Protein AF-A0A9P7K7E2-F1 (afdb_monomer)

InterPro domains:
  IPR003137 PA domain [PF02225] (142-202)
  IPR036852 Peptidase S8/S53 domain superfamily [G3DSA:3.40.50.200] (15-117)
  IPR036852 Peptidase S8/S53 domain superfamily [SSF52743] (16-142)
  IPR046450 PA domain superfamily [SSF52025] (155-216)

Sequence (250 aa):
MVCPLSFDCVVPLFTSFNLIVIIDALIRGFLEGQDILTLSLGASRGWSESTSAVVASRIAALGTVVTIAAGNDGTSGSWYTSSPGNGIDVISVASIDNIVIPLQNAIVGGVRHAPITYFQTLPLNVTKTLPIYALSKNVSIPDDACNPLPPNTPDLSPYVVLIRRGTCTFVTKLANIAAKGARVSLIYDNGNGFAGIASGNYTTALIQAADGEFLVSQFFAGAKVTITFPQTGASTQFPNPDGGLVSSFT

Foldseek 3Di:
DDDDDDDDDDDDDDDDPDLVVLLVVLVVCLVVPPQEAEEADFFQAQDCPPPQLQSQQVSLVVRRAYEYEQFQACVVDDSRGGPNCNHDNHHYDFDAAAQWDWWFWKDKPQDDDDTFTWADNAWQPDADKAWADELDLPLQDQCWQLDARDPPDAQQQRHAYETEHHDDALCSSQVNNVVSVHQHYEYEYPPPDRHAHDHDPGHYTYTYSVVSNVSSVCVVVVGRMIIGTDRPDRIDTHGDPRHRHGPPRD

Nearest PDB structures (foldseek):
  7eox-assembly2_B  TM=5.453E-01  e=5.348E-10  Euphorbia resinifera
  8jmw-assembly1_A  TM=9.060E-01  e=1.064E-03  Bacillus amyloliquefaciens
  7f2d-assembly1_A  TM=7.028E-01  e=8.842E-05  Arabidopsis thaliana
  6hc6-assembly3_C  TM=5.374E-01  e=1.057E-05  Bacillus subtilis subsp. subtilis str. 168
  6hc7-assembly1_A  TM=4.879E-01  e=4.003E-06  Bacillus subtilis

Structure (mmCIF, N/CA/C/O backbone):
data_AF-A0A9P7K7E2-F1
#
_entry.id   AF-A0A9P7K7E2-F1
#
loop_
_atom_site.group_PDB
_atom_site.id
_atom_site.type_symbol
_atom_site.label_atom_id
_atom_site.label_alt_id
_atom_site.label_comp_id
_atom_site.label_asym_id
_atom_site.label_entity_id
_atom_site.label_seq_id
_atom_site.pdbx_PDB_ins_code
_atom_site.Cartn_x
_atom_site.Cartn_y
_atom_site.Cartn_z
_atom_site.occupancy
_atom_site.B_iso_or_equiv
_atom_site.auth_seq_id
_atom_site.auth_comp_id
_atom_site.auth_asym_id
_atom_site.auth_atom_id
_atom_site.pdbx_PDB_model_num
ATOM 1 N N . MET A 1 1 ? -0.435 16.626 45.313 1.00 30.38 1 MET A N 1
ATOM 2 C CA . MET A 1 1 ? 0.841 17.070 44.717 1.00 30.38 1 MET A CA 1
ATOM 3 C C . MET A 1 1 ? 0.500 17.561 43.324 1.00 30.38 1 MET A C 1
ATOM 5 O O . MET A 1 1 ? -0.011 16.782 42.534 1.00 30.38 1 MET A O 1
ATOM 9 N N . VAL A 1 2 ? 0.586 18.870 43.108 1.00 30.28 2 VAL A N 1
ATOM 10 C CA . VAL A 1 2 ? 0.124 19.540 41.885 1.00 30.28 2 VAL A CA 1
ATOM 11 C C . VAL A 1 2 ? 1.171 19.319 40.796 1.00 30.28 2 VAL A C 1
ATOM 13 O O . VAL A 1 2 ? 2.340 19.613 41.031 1.00 30.28 2 VAL A O 1
ATOM 16 N N . CYS A 1 3 ? 0.773 18.800 39.636 1.00 26.56 3 CYS A N 1
ATOM 17 C CA . CYS A 1 3 ? 1.646 18.680 38.470 1.00 26.56 3 CYS A CA 1
ATOM 18 C C . CYS A 1 3 ? 1.027 19.508 37.329 1.00 26.56 3 CYS A C 1
ATOM 20 O O . CYS A 1 3 ? -0.067 19.164 36.877 1.00 26.56 3 CYS A O 1
ATOM 22 N N . PRO A 1 4 ? 1.632 20.648 36.944 1.00 31.36 4 PRO A N 1
ATOM 23 C CA . PRO A 1 4 ? 1.109 21.510 35.897 1.00 31.36 4 PRO A CA 1
ATOM 24 C C . PRO A 1 4 ? 1.467 20.982 34.500 1.00 31.36 4 PRO A C 1
ATOM 26 O O . PRO A 1 4 ? 2.367 20.169 34.320 1.00 31.36 4 PRO A O 1
ATOM 29 N N . LEU A 1 5 ? 0.717 21.488 33.526 1.00 35.78 5 LEU A N 1
ATOM 30 C CA . LEU A 1 5 ? 0.791 21.246 32.087 1.00 35.78 5 LEU A CA 1
ATOM 31 C C . LEU A 1 5 ? 2.219 21.329 31.510 1.00 35.78 5 LEU A C 1
ATOM 33 O O . LEU A 1 5 ? 2.706 22.414 31.205 1.00 35.78 5 LEU A O 1
ATOM 37 N N . SER A 1 6 ? 2.844 20.180 31.265 1.00 27.66 6 SER A N 1
ATOM 38 C CA . SER A 1 6 ? 3.843 19.987 30.208 1.00 27.66 6 SER A CA 1
ATOM 39 C C . SER A 1 6 ? 4.025 18.490 29.967 1.00 27.66 6 SER A C 1
ATOM 41 O O . SER A 1 6 ? 4.223 17.728 30.911 1.00 27.66 6 SER A O 1
ATOM 43 N N . PHE A 1 7 ? 3.903 18.084 28.704 1.00 36.78 7 PHE A N 1
ATOM 44 C CA . PHE A 1 7 ? 4.187 16.743 28.201 1.00 36.78 7 PHE A CA 1
ATOM 45 C C . PHE A 1 7 ? 5.515 16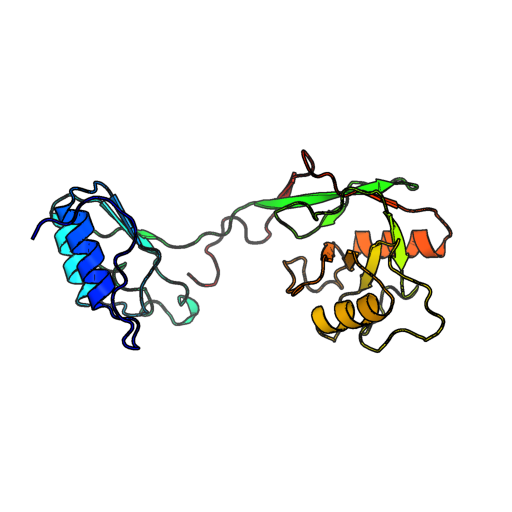.215 28.764 1.00 36.78 7 PHE A C 1
ATOM 47 O O . PHE A 1 7 ? 6.536 16.857 28.555 1.00 36.78 7 PHE A O 1
ATOM 54 N N . ASP A 1 8 ? 5.444 15.103 29.504 1.00 33.72 8 ASP A N 1
ATOM 55 C CA . ASP A 1 8 ? 6.487 14.093 29.780 1.00 33.72 8 ASP A CA 1
ATOM 56 C C . ASP A 1 8 ? 6.354 13.549 31.212 1.00 33.72 8 ASP A C 1
ATOM 58 O O . ASP A 1 8 ? 7.081 13.912 32.134 1.00 33.72 8 ASP A O 1
ATOM 62 N N . CYS A 1 9 ? 5.421 12.613 31.403 1.00 26.81 9 CYS A N 1
ATOM 63 C CA . CYS A 1 9 ? 5.505 11.651 32.502 1.00 26.81 9 CYS A CA 1
ATOM 64 C C . CYS A 1 9 ? 6.053 10.338 31.941 1.00 26.81 9 CYS A C 1
ATOM 66 O O . CYS A 1 9 ? 5.306 9.476 31.482 1.00 26.81 9 CYS A O 1
ATOM 68 N N . VAL A 1 10 ? 7.379 10.198 31.966 1.00 32.25 10 VAL A N 1
ATOM 69 C CA . VAL A 1 10 ? 8.055 8.925 31.708 1.00 32.25 10 VAL A CA 1
ATOM 70 C C . VAL A 1 10 ? 7.833 8.019 32.920 1.00 32.25 10 VAL A C 1
ATOM 72 O O . VAL A 1 10 ? 8.439 8.210 33.973 1.00 32.25 10 VAL A O 1
ATOM 75 N N . VAL A 1 11 ? 6.948 7.031 32.780 1.00 36.38 11 VAL A N 1
ATOM 76 C CA . VAL A 1 11 ? 6.812 5.926 33.741 1.00 36.38 11 VAL A CA 1
ATOM 77 C C . VAL A 1 11 ? 7.925 4.906 33.445 1.00 36.38 11 VAL A C 1
ATOM 79 O O . VAL A 1 11 ? 8.078 4.523 32.282 1.00 36.38 11 VAL A O 1
ATOM 82 N N . PRO A 1 12 ? 8.729 4.459 34.431 1.00 33.41 12 PRO A N 1
ATOM 83 C CA . PRO A 1 12 ? 9.862 3.578 34.169 1.00 33.41 12 PRO A CA 1
ATOM 84 C C . PRO A 1 12 ? 9.395 2.220 33.637 1.00 33.41 12 PRO A C 1
ATOM 86 O O . PRO A 1 12 ? 8.558 1.549 34.242 1.00 33.41 12 PRO A O 1
ATOM 89 N N . LEU A 1 13 ? 9.978 1.814 32.509 1.00 38.16 13 LEU A N 1
ATOM 90 C CA . LEU A 1 13 ? 9.803 0.507 31.889 1.00 38.16 13 LEU A CA 1
ATOM 91 C C . LEU A 1 13 ? 10.287 -0.617 32.817 1.00 38.16 13 LEU A C 1
ATOM 93 O O . LEU A 1 13 ? 11.488 -0.807 32.993 1.00 38.16 13 LEU A O 1
ATOM 97 N N . PHE A 1 14 ? 9.350 -1.423 33.319 1.00 33.81 14 PHE A N 1
ATOM 98 C CA . PHE A 1 14 ? 9.609 -2.813 33.692 1.00 33.81 14 PHE A CA 1
ATOM 99 C C . PHE A 1 14 ? 8.778 -3.742 32.803 1.00 33.81 14 PHE A C 1
ATOM 101 O O . PHE A 1 14 ? 7.562 -3.618 32.672 1.00 33.81 14 PHE A O 1
ATOM 108 N N . THR A 1 15 ? 9.497 -4.648 32.156 1.00 37.03 15 THR A N 1
ATOM 109 C CA . THR A 1 15 ? 9.112 -5.603 31.116 1.00 37.03 15 THR A CA 1
ATOM 110 C C . THR A 1 15 ? 7.935 -6.512 31.485 1.00 37.03 15 THR A C 1
ATOM 112 O O . THR A 1 15 ? 8.109 -7.575 32.071 1.00 37.03 15 THR A O 1
ATOM 115 N N . SER A 1 16 ? 6.734 -6.102 31.096 1.00 40.69 16 SER A N 1
ATOM 116 C CA . SER A 1 16 ? 5.557 -6.918 30.768 1.00 40.69 16 SER A CA 1
ATOM 117 C C . SER A 1 16 ? 4.533 -5.929 30.190 1.00 40.69 16 SER A C 1
ATOM 119 O O . SER A 1 16 ? 4.556 -4.761 30.578 1.00 40.69 16 SER A O 1
ATOM 121 N N . PHE A 1 17 ? 3.672 -6.314 29.245 1.00 53.72 17 PHE A N 1
ATOM 122 C CA . PHE A 1 17 ? 2.527 -5.476 28.853 1.00 53.72 17 PHE A CA 1
ATOM 123 C C . PHE A 1 17 ? 1.643 -5.284 30.101 1.00 53.72 17 PHE A C 1
ATOM 125 O O . PHE A 1 17 ? 0.784 -6.111 30.412 1.00 53.72 17 PHE A O 1
ATOM 132 N N . ASN A 1 18 ? 1.939 -4.255 30.898 1.00 67.00 18 ASN A N 1
ATOM 133 C CA . ASN A 1 18 ? 1.437 -4.147 32.257 1.00 67.00 18 ASN A CA 1
ATOM 134 C C . ASN A 1 18 ? 0.009 -3.630 32.201 1.00 67.00 18 ASN A C 1
ATOM 136 O O . ASN A 1 18 ? -0.236 -2.431 32.137 1.00 67.00 18 ASN A O 1
ATOM 140 N N . LEU A 1 19 ? -0.927 -4.570 32.279 1.00 73.44 19 LEU A N 1
ATOM 141 C CA . LEU A 1 19 ? -2.360 -4.375 32.496 1.00 73.44 19 LEU A CA 1
ATOM 142 C C . LEU A 1 19 ? -2.689 -3.240 33.483 1.00 73.44 19 LEU A C 1
ATOM 144 O O . LEU A 1 19 ? -3.671 -2.525 33.314 1.00 73.44 19 LEU A O 1
ATOM 148 N N . ILE A 1 20 ? -1.829 -3.057 34.487 1.00 81.94 20 ILE A N 1
ATOM 149 C CA . ILE A 1 20 ? -1.897 -1.996 35.495 1.00 81.94 20 ILE A CA 1
ATOM 150 C C . ILE A 1 20 ? -1.880 -0.598 34.860 1.00 81.94 20 ILE A C 1
ATOM 152 O O . ILE A 1 20 ? -2.661 0.249 35.270 1.00 81.94 20 ILE A O 1
ATOM 156 N N . VAL A 1 21 ? -1.051 -0.361 33.840 1.00 88.81 21 VAL A N 1
ATOM 157 C CA . VAL A 1 21 ? -0.959 0.939 33.151 1.00 88.81 21 VAL A CA 1
ATOM 158 C C . VAL A 1 21 ? -2.243 1.237 32.375 1.00 88.81 21 VAL A C 1
ATOM 160 O O . VAL A 1 21 ? -2.703 2.372 32.361 1.00 88.81 21 VAL A O 1
ATOM 163 N N . ILE A 1 22 ? -2.858 0.215 31.770 1.00 88.56 22 ILE A N 1
ATOM 164 C CA . ILE A 1 22 ? -4.136 0.362 31.056 1.00 88.56 22 ILE A CA 1
ATOM 165 C C . ILE A 1 22 ? -5.259 0.697 32.045 1.00 88.56 22 ILE A C 1
ATOM 167 O O . ILE A 1 22 ? -6.073 1.578 31.784 1.00 88.56 22 ILE A O 1
ATOM 171 N N . ILE A 1 23 ? -5.285 0.016 33.192 1.00 90.81 23 ILE A N 1
ATOM 172 C CA . ILE A 1 23 ? -6.257 0.273 34.261 1.00 90.81 23 ILE A CA 1
ATOM 173 C C . ILE A 1 23 ? -6.091 1.690 34.822 1.00 90.81 23 ILE A C 1
ATOM 175 O O . ILE A 1 23 ? -7.083 2.400 34.966 1.00 90.81 23 ILE A O 1
ATOM 179 N N . ASP A 1 24 ? -4.858 2.108 35.106 1.00 93.44 24 ASP A N 1
ATOM 180 C CA . ASP A 1 24 ? -4.566 3.453 35.607 1.00 93.44 24 ASP A CA 1
ATOM 181 C C . ASP A 1 24 ? -4.995 4.528 34.600 1.00 93.44 24 ASP A C 1
ATOM 183 O O . ASP A 1 24 ? -5.683 5.478 34.967 1.00 93.44 24 ASP A O 1
ATOM 187 N N . ALA A 1 25 ? -4.706 4.328 33.310 1.00 93.00 25 ALA A N 1
ATOM 188 C CA . ALA A 1 25 ? -5.134 5.232 32.245 1.00 93.00 25 ALA A CA 1
ATOM 189 C C . ALA A 1 25 ? -6.666 5.331 32.125 1.00 93.00 25 ALA A C 1
ATOM 191 O O . ALA A 1 25 ? -7.192 6.432 31.970 1.00 93.00 25 ALA A O 1
ATOM 192 N N . LEU A 1 26 ? -7.389 4.209 32.234 1.00 93.44 26 LEU A N 1
ATOM 193 C CA . LEU A 1 26 ? -8.857 4.187 32.231 1.00 93.44 26 LEU A CA 1
ATOM 194 C C . LEU A 1 26 ? -9.436 4.980 33.408 1.00 93.44 26 LEU A C 1
ATOM 196 O O . LEU A 1 26 ? -10.302 5.833 33.216 1.00 93.44 26 LEU A O 1
ATOM 200 N N . ILE A 1 27 ? -8.937 4.723 34.620 1.00 95.38 27 ILE A N 1
ATOM 201 C CA . ILE A 1 27 ? -9.382 5.421 35.833 1.00 95.38 27 ILE A CA 1
ATOM 202 C C . ILE A 1 27 ? -9.066 6.910 35.725 1.00 95.38 27 ILE A C 1
ATOM 204 O O . ILE A 1 27 ? -9.911 7.744 36.039 1.00 95.38 27 ILE A O 1
ATOM 208 N N . ARG A 1 28 ? -7.866 7.256 35.259 1.00 96.19 28 ARG A N 1
ATOM 209 C CA . ARG A 1 28 ? -7.447 8.643 35.105 1.00 96.19 28 ARG A CA 1
ATOM 210 C C . ARG A 1 28 ? -8.299 9.384 34.081 1.00 96.19 28 ARG A C 1
ATOM 212 O O . ARG A 1 28 ? -8.770 10.468 34.397 1.00 96.19 28 ARG A O 1
ATOM 219 N N . GLY A 1 29 ? -8.562 8.792 32.916 1.00 95.38 29 GLY A N 1
ATOM 220 C CA . GLY A 1 29 ? -9.451 9.382 31.912 1.00 95.38 29 GLY A CA 1
ATOM 221 C C . GLY A 1 29 ? -10.859 9.630 32.459 1.00 95.38 29 GLY A C 1
ATOM 222 O O . GLY A 1 29 ? -11.424 10.702 32.260 1.00 95.38 29 GLY A O 1
ATOM 223 N N . PHE A 1 30 ? -11.395 8.687 33.235 1.00 96.50 30 PHE A N 1
ATOM 224 C CA . PHE A 1 30 ? -12.669 8.879 33.927 1.00 96.50 30 PHE A CA 1
ATOM 225 C C . PHE A 1 30 ? -12.622 10.032 34.950 1.00 96.50 30 PHE A C 1
ATOM 227 O O . PHE A 1 30 ? -13.477 10.914 34.929 1.00 96.50 30 PHE A O 1
ATOM 234 N N . LEU A 1 31 ? -11.611 10.066 35.827 1.00 96.94 31 LEU A N 1
ATOM 235 C CA . LEU A 1 31 ? -11.473 11.098 36.867 1.00 96.94 31 LEU A CA 1
ATOM 236 C C . LEU A 1 31 ? -11.191 12.496 36.301 1.00 96.94 31 LEU A C 1
ATOM 238 O O . LEU A 1 31 ? -11.571 13.493 36.911 1.00 96.94 31 LEU A O 1
ATOM 242 N N . GLU A 1 32 ? -10.534 12.572 35.146 1.00 97.31 32 GLU A N 1
ATOM 243 C CA . GLU A 1 32 ? -10.304 13.812 34.401 1.00 97.31 32 GLU A CA 1
ATOM 244 C C . GLU A 1 32 ? -11.535 14.244 33.578 1.00 97.31 32 GLU A C 1
ATOM 246 O O . GLU A 1 32 ? -11.474 15.254 32.880 1.00 97.31 32 GLU A O 1
ATOM 251 N N . GLY A 1 33 ? -12.658 13.522 33.683 1.00 95.56 33 GLY A N 1
ATOM 252 C CA . GLY A 1 33 ? -13.948 13.920 33.121 1.00 95.56 33 GLY A CA 1
ATOM 253 C C . GLY A 1 33 ? -14.069 13.724 31.611 1.00 95.56 33 GLY A C 1
ATOM 254 O O . GLY A 1 33 ? -14.774 14.493 30.967 1.00 95.56 33 GLY A O 1
ATOM 255 N N . GLN A 1 34 ? -13.374 12.739 31.031 1.00 97.19 34 GLN A N 1
ATOM 256 C CA . GLN A 1 34 ? -13.523 12.419 29.609 1.00 97.19 34 GLN A CA 1
ATOM 257 C C . GLN A 1 34 ? -14.903 11.806 29.318 1.00 97.19 34 GLN A C 1
ATOM 259 O O . GLN A 1 34 ? -15.338 10.884 30.010 1.00 97.19 34 GLN A O 1
ATOM 264 N N . ASP A 1 35 ? -15.557 12.268 28.250 1.00 95.75 35 ASP A N 1
ATOM 265 C CA . ASP A 1 35 ? -16.874 11.764 27.833 1.00 95.75 35 ASP A CA 1
ATOM 266 C C . ASP A 1 35 ? -16.795 10.370 27.183 1.00 95.75 35 ASP A C 1
ATOM 268 O O . ASP A 1 35 ? -17.679 9.526 27.360 1.00 95.75 35 ASP A O 1
ATOM 272 N N . ILE A 1 36 ? -15.724 10.131 26.415 1.00 97.12 36 ILE A N 1
ATOM 273 C CA . ILE A 1 36 ? -15.492 8.896 25.661 1.00 97.12 36 ILE A CA 1
ATOM 274 C C . ILE A 1 36 ? -14.059 8.421 25.893 1.00 97.12 36 ILE A C 1
ATOM 276 O O . ILE A 1 36 ? -13.100 9.161 25.675 1.00 97.12 36 ILE A O 1
ATOM 280 N N . LEU A 1 37 ? -13.911 7.153 26.262 1.00 96.12 37 LEU A N 1
ATOM 281 C CA . LEU A 1 37 ? -12.633 6.457 26.341 1.00 96.12 37 LEU A CA 1
ATOM 282 C C . LEU A 1 37 ? -12.535 5.464 25.179 1.00 96.12 37 LEU A C 1
ATOM 284 O O . LEU A 1 37 ? -13.383 4.585 25.029 1.00 96.12 37 LEU A O 1
ATOM 288 N N . THR A 1 38 ? -11.500 5.596 24.348 1.00 95.69 38 THR A N 1
ATOM 289 C CA . THR A 1 38 ? -11.240 4.685 23.223 1.00 95.69 38 THR A CA 1
ATOM 290 C C . THR A 1 38 ? -9.861 4.047 23.335 1.00 95.69 38 THR A C 1
ATOM 292 O O . THR A 1 38 ? -8.868 4.735 23.575 1.00 95.69 38 THR A O 1
ATOM 295 N N . LEU A 1 39 ? -9.798 2.717 23.228 1.00 92.06 39 LEU A N 1
ATOM 296 C CA . LEU A 1 39 ? -8.573 1.951 23.440 1.00 92.06 39 LEU A CA 1
ATOM 297 C C . LEU A 1 39 ? -8.362 0.941 22.309 1.00 92.06 39 LEU A C 1
ATOM 299 O O . LEU A 1 39 ? -9.094 -0.034 22.162 1.00 92.06 39 LEU A O 1
ATOM 303 N N . SER A 1 40 ? -7.290 1.139 21.545 1.00 91.31 40 SER A N 1
ATOM 304 C CA . SER A 1 40 ? -6.782 0.162 20.567 1.00 91.31 40 SER A CA 1
ATOM 305 C C . SER A 1 40 ? -5.664 -0.681 21.183 1.00 91.31 40 SER A C 1
ATOM 307 O O . SER A 1 40 ? -4.551 -0.752 20.669 1.00 91.31 40 SER A O 1
ATOM 309 N N . LEU A 1 41 ? -5.938 -1.243 22.359 1.00 83.38 41 LEU A N 1
ATOM 310 C CA . LEU A 1 41 ? -4.982 -1.990 23.168 1.00 83.38 41 LEU A CA 1
ATOM 311 C C . LEU A 1 41 ? -5.703 -3.127 23.882 1.00 83.38 41 LEU A C 1
ATOM 313 O O . LEU A 1 41 ? -6.875 -3.014 24.236 1.00 83.38 41 LEU A O 1
ATOM 317 N N . GLY A 1 42 ? -4.962 -4.190 24.158 1.00 82.12 42 GLY A N 1
ATOM 318 C CA . GLY A 1 42 ? -5.416 -5.264 25.019 1.00 82.12 42 GLY A CA 1
ATOM 319 C C . GLY A 1 42 ? -4.610 -6.531 24.799 1.00 82.12 42 GLY A C 1
ATOM 320 O O . GLY A 1 42 ? -3.533 -6.511 24.205 1.00 82.12 42 GLY A O 1
ATOM 321 N N . ALA A 1 43 ? -5.118 -7.624 25.344 1.00 82.06 43 ALA A N 1
ATOM 322 C CA . ALA A 1 43 ? -4.551 -8.951 25.179 1.00 82.06 43 ALA A CA 1
ATOM 323 C C . ALA A 1 43 ? -5.681 -9.974 25.190 1.00 82.06 43 ALA A C 1
ATOM 325 O O . ALA A 1 43 ? -6.692 -9.758 25.868 1.00 82.06 43 ALA A O 1
ATOM 326 N N . SER A 1 44 ? -5.479 -11.092 24.496 1.00 82.25 44 SER A N 1
ATOM 327 C CA . SER A 1 44 ? -6.441 -12.186 24.362 1.00 82.25 44 SER A CA 1
ATOM 328 C C . SER A 1 44 ? -6.765 -12.767 25.749 1.00 82.25 44 SER A C 1
ATOM 330 O O . SER A 1 44 ? -6.021 -13.565 26.323 1.00 82.25 44 SER A O 1
ATOM 332 N N . ARG A 1 45 ? -7.852 -12.272 26.347 1.00 80.75 45 ARG A N 1
ATOM 333 C CA . ARG A 1 45 ? -8.317 -12.564 27.712 1.00 80.75 45 ARG A CA 1
ATOM 334 C C . ARG A 1 45 ? -9.836 -12.459 27.721 1.00 80.75 45 ARG A C 1
ATOM 336 O O . ARG A 1 45 ? -10.392 -11.593 28.389 1.00 80.75 45 ARG A O 1
ATOM 343 N N . GLY A 1 46 ? -10.485 -13.352 26.979 1.00 78.00 46 GLY A N 1
ATOM 344 C CA . GLY A 1 46 ? -11.887 -13.242 26.571 1.00 78.00 46 GLY A CA 1
ATOM 345 C C . GLY A 1 46 ? -12.960 -13.263 27.663 1.00 78.00 46 GLY A C 1
ATOM 346 O O . GLY A 1 46 ? -14.135 -13.132 27.345 1.00 78.00 46 GLY A O 1
ATOM 347 N N . TRP A 1 47 ? -12.593 -13.298 28.944 1.00 86.62 47 TRP A N 1
ATOM 348 C CA . TRP A 1 47 ? -13.519 -13.311 30.083 1.00 86.62 47 TRP A CA 1
ATOM 349 C C . TRP A 1 47 ? -13.815 -11.922 30.675 1.00 86.62 47 TRP A C 1
ATOM 351 O O . TRP A 1 47 ? -12.891 -11.149 30.970 1.00 86.62 47 TRP A O 1
ATOM 361 N N . SER A 1 48 ? -15.100 -11.640 30.913 1.00 88.31 48 SER A N 1
ATOM 362 C CA . SER A 1 48 ? -15.616 -10.408 31.538 1.00 88.31 48 SER A CA 1
ATOM 363 C C . SER A 1 48 ? -15.068 -10.163 32.946 1.00 88.31 48 SER A C 1
ATOM 365 O O . SER A 1 48 ? -15.026 -9.031 33.421 1.00 88.31 48 SER A O 1
ATOM 367 N N . GLU A 1 49 ? -14.596 -11.216 33.609 1.00 89.38 49 GLU A N 1
ATOM 368 C CA . GLU A 1 49 ? -14.033 -11.190 34.960 1.00 89.38 49 GLU A CA 1
ATOM 369 C C . GLU A 1 49 ? -12.558 -10.766 34.978 1.00 89.38 49 GLU A C 1
ATOM 371 O O . GLU A 1 49 ? -11.962 -10.611 36.047 1.00 89.38 49 GLU A O 1
ATOM 376 N N . SER A 1 50 ? -11.941 -10.575 33.807 1.00 88.06 50 SER A N 1
ATOM 377 C CA . SER A 1 50 ? -10.590 -10.026 33.732 1.00 88.06 50 SER A CA 1
ATOM 378 C C . SER A 1 50 ? -10.540 -8.640 34.384 1.00 88.06 50 SER A C 1
ATOM 380 O O . SER A 1 50 ? -11.449 -7.824 34.247 1.00 88.06 50 SER A O 1
ATOM 382 N N . THR A 1 51 ? -9.468 -8.359 35.127 1.00 89.88 51 THR A N 1
ATOM 383 C CA . THR A 1 51 ? -9.398 -7.166 35.990 1.00 89.88 51 THR A CA 1
ATOM 384 C C . THR A 1 51 ? -9.601 -5.859 35.223 1.00 89.88 51 THR A C 1
ATOM 386 O O . THR A 1 51 ? -10.294 -4.966 35.705 1.00 89.88 51 THR A O 1
ATOM 389 N N . SER A 1 52 ? -9.057 -5.754 34.012 1.00 90.44 52 SER A N 1
ATOM 390 C CA . SER A 1 52 ? -9.274 -4.619 33.115 1.00 90.44 52 SER A CA 1
ATOM 391 C C . SER A 1 52 ? -10.718 -4.510 32.636 1.00 90.44 52 SER A C 1
ATOM 393 O O . SER A 1 52 ? -11.250 -3.402 32.605 1.00 90.44 52 SER A O 1
ATOM 395 N N . ALA A 1 53 ? -11.364 -5.629 32.298 1.00 92.69 53 ALA A N 1
ATOM 396 C CA . ALA A 1 53 ? -12.757 -5.645 31.861 1.00 92.69 53 ALA A CA 1
ATOM 397 C C . ALA A 1 53 ? -13.695 -5.202 32.988 1.00 92.69 53 ALA A C 1
ATOM 399 O O . ALA A 1 53 ? -14.571 -4.374 32.759 1.00 92.69 53 ALA A O 1
ATOM 400 N N . VAL A 1 54 ? -13.461 -5.651 34.226 1.00 94.50 54 VAL A N 1
ATOM 401 C CA . VAL A 1 54 ? -14.236 -5.214 35.401 1.00 94.50 54 VAL A CA 1
ATOM 402 C C . VAL A 1 54 ? -14.109 -3.705 35.629 1.00 94.50 54 VAL A C 1
ATOM 404 O O . VAL A 1 54 ? -15.106 -3.041 35.912 1.00 94.50 54 VAL A O 1
ATOM 407 N N . VAL A 1 55 ? -12.902 -3.143 35.502 1.00 94.44 55 VAL A N 1
ATOM 408 C CA . VAL A 1 55 ? -12.691 -1.691 35.633 1.00 94.44 55 VAL A CA 1
ATOM 409 C C . VAL A 1 55 ? -13.405 -0.934 34.515 1.00 94.44 55 VAL A C 1
ATOM 411 O O . VAL A 1 55 ? -14.147 0.003 34.806 1.00 94.44 55 VAL A O 1
ATOM 414 N N . ALA A 1 56 ? -13.237 -1.364 33.262 1.00 94.81 56 ALA A N 1
ATOM 415 C CA . ALA A 1 56 ? -13.908 -0.758 32.116 1.00 94.81 56 ALA A CA 1
ATOM 416 C C . ALA A 1 56 ? -15.438 -0.812 32.257 1.00 94.81 56 ALA A C 1
ATOM 418 O O . ALA A 1 56 ? -16.101 0.196 32.032 1.00 94.81 56 ALA A O 1
ATOM 419 N N . SER A 1 57 ? -15.979 -1.937 32.738 1.00 96.69 57 SER A N 1
ATOM 420 C CA . SER A 1 57 ? -17.419 -2.111 32.973 1.00 96.69 57 SER A CA 1
ATOM 421 C C . SER A 1 57 ? -17.952 -1.134 34.018 1.00 96.69 57 SER A C 1
ATOM 423 O O . SER A 1 57 ? -19.012 -0.544 33.852 1.00 96.69 57 SER A O 1
ATOM 425 N N . ARG A 1 58 ? -17.204 -0.916 35.109 1.00 96.81 58 ARG A N 1
ATOM 426 C CA . ARG A 1 58 ? -17.600 0.040 36.156 1.00 96.81 58 ARG A CA 1
ATOM 427 C C . ARG A 1 58 ? -17.594 1.476 35.652 1.00 96.81 58 ARG A C 1
ATOM 429 O O . ARG A 1 58 ? -18.483 2.234 36.014 1.00 96.81 58 ARG A O 1
ATOM 436 N N . ILE A 1 59 ? -16.607 1.843 34.839 1.00 96.50 59 ILE A N 1
ATOM 437 C CA . ILE A 1 59 ? -16.538 3.175 34.228 1.00 96.50 59 ILE A CA 1
ATOM 438 C C . ILE A 1 59 ? -17.710 3.369 33.258 1.00 96.50 59 ILE A C 1
ATOM 440 O O . ILE A 1 59 ? -18.388 4.392 33.323 1.00 96.50 59 ILE A O 1
ATOM 444 N N . ALA A 1 60 ? -18.000 2.361 32.430 1.00 96.88 60 ALA A N 1
ATOM 445 C CA . ALA A 1 60 ? -19.132 2.386 31.511 1.00 96.88 60 ALA A CA 1
ATOM 446 C C . ALA A 1 60 ? -20.477 2.535 32.241 1.00 96.88 60 ALA A C 1
ATOM 448 O O . ALA A 1 60 ? -21.284 3.398 31.897 1.00 96.88 60 ALA A O 1
ATOM 449 N N . ALA A 1 61 ? -20.678 1.781 33.325 1.00 96.75 61 ALA A N 1
ATOM 450 C CA . ALA A 1 61 ? -21.881 1.856 34.155 1.00 96.75 61 ALA A CA 1
ATOM 451 C C . ALA A 1 61 ? -22.083 3.224 34.839 1.00 96.75 61 ALA A C 1
ATOM 453 O O . ALA A 1 61 ? -23.207 3.572 35.201 1.00 96.75 61 ALA A O 1
ATOM 454 N N . LEU A 1 62 ? -21.016 4.011 35.018 1.00 96.50 62 LEU A N 1
ATOM 455 C CA . LEU A 1 62 ? -21.085 5.380 35.545 1.00 96.50 62 LEU A CA 1
ATOM 456 C C . LEU A 1 62 ? -21.437 6.424 34.470 1.00 96.50 62 LEU A C 1
ATOM 458 O O . LEU A 1 62 ? -21.539 7.607 34.788 1.00 96.50 62 LEU A O 1
ATOM 462 N N . GLY A 1 63 ? -21.665 5.996 33.226 1.00 95.19 63 GLY A N 1
ATOM 463 C CA . GLY A 1 63 ? -22.157 6.834 32.131 1.00 95.19 63 GLY A CA 1
ATOM 464 C C . GLY A 1 63 ? -21.092 7.290 31.133 1.00 95.19 63 GLY A C 1
ATOM 465 O O . GLY A 1 63 ? -21.434 7.983 30.178 1.00 95.19 63 GLY A O 1
ATOM 466 N N . THR A 1 64 ? -19.826 6.906 31.309 1.00 97.00 64 THR A N 1
ATOM 467 C CA . THR A 1 64 ? -18.758 7.197 30.338 1.00 97.00 64 THR A CA 1
ATOM 468 C C . THR A 1 64 ? -18.791 6.184 29.199 1.00 97.00 64 THR A C 1
ATOM 470 O O . THR A 1 64 ? -18.799 4.981 29.437 1.00 97.00 64 THR A O 1
ATOM 473 N N . VAL A 1 65 ? -18.752 6.628 27.943 1.00 97.50 65 VAL A N 1
ATOM 474 C CA . VAL A 1 65 ? -18.731 5.694 26.807 1.00 97.50 65 VAL A CA 1
ATOM 475 C C . VAL A 1 65 ? -17.344 5.068 26.690 1.00 97.50 65 VAL A C 1
ATOM 477 O O . VAL A 1 65 ? -16.354 5.779 26.531 1.00 97.50 65 VAL A O 1
ATOM 480 N N . VAL A 1 66 ? -17.256 3.738 26.726 1.00 96.81 66 VAL A N 1
ATOM 481 C CA . VAL A 1 66 ? -15.984 3.012 26.587 1.00 96.81 66 VAL A CA 1
ATOM 482 C C . VAL A 1 66 ? -16.014 2.159 25.321 1.00 96.81 66 VAL A C 1
ATOM 484 O O . VAL A 1 66 ? -16.876 1.297 25.168 1.00 96.81 66 VAL A O 1
ATOM 487 N N . THR A 1 67 ? -15.066 2.396 24.413 1.00 96.69 67 THR A N 1
ATOM 488 C CA . THR A 1 67 ? -14.911 1.672 23.140 1.00 96.69 67 THR A CA 1
ATOM 489 C C . THR A 1 67 ? -13.545 1.002 23.080 1.00 96.69 67 THR A C 1
ATOM 491 O O . THR A 1 67 ? -12.525 1.624 23.382 1.00 96.69 67 THR A O 1
ATOM 494 N N . ILE A 1 68 ? -13.501 -0.279 22.720 1.00 94.38 68 ILE A N 1
ATOM 495 C CA . ILE A 1 68 ? -12.257 -1.058 22.727 1.00 94.38 68 ILE A CA 1
ATOM 496 C C . ILE A 1 68 ? -12.231 -2.001 21.527 1.00 94.38 68 ILE A C 1
ATOM 498 O O . ILE A 1 68 ? -13.239 -2.623 21.198 1.00 94.38 68 ILE A O 1
ATOM 502 N N . ALA A 1 69 ? -11.073 -2.120 20.879 1.00 93.62 69 ALA A N 1
ATOM 503 C CA . ALA A 1 69 ? -10.886 -3.070 19.786 1.00 93.62 69 ALA A CA 1
ATOM 504 C C . ALA A 1 69 ? -11.068 -4.524 20.265 1.00 93.62 69 ALA A C 1
ATOM 506 O O . ALA A 1 69 ? -10.469 -4.932 21.264 1.00 93.62 69 ALA A O 1
ATOM 507 N N . ALA A 1 70 ? -11.844 -5.319 19.521 1.00 92.12 70 ALA A N 1
ATOM 508 C CA . ALA A 1 70 ? -12.107 -6.729 19.824 1.00 92.12 70 ALA A CA 1
ATOM 509 C C . ALA A 1 70 ? -10.843 -7.610 19.755 1.00 92.12 70 ALA A C 1
ATOM 511 O O . ALA A 1 70 ? -10.794 -8.660 20.396 1.00 92.12 70 ALA A O 1
ATOM 512 N N . GLY A 1 71 ? -9.809 -7.157 19.039 1.00 91.00 71 GLY A N 1
ATOM 513 C CA . GLY A 1 71 ? -8.536 -7.855 18.850 1.00 91.00 71 GLY A CA 1
ATOM 514 C C . GLY A 1 71 ? -8.373 -8.420 17.438 1.00 91.00 71 GLY A C 1
ATOM 515 O O . GLY A 1 71 ? -9.292 -8.355 16.629 1.00 91.00 71 GLY A O 1
ATOM 516 N N . ASN A 1 72 ? -7.184 -8.964 17.157 1.00 92.88 72 ASN A N 1
ATOM 517 C CA . ASN A 1 72 ? -6.808 -9.491 15.836 1.00 92.88 72 ASN A CA 1
ATOM 518 C C . ASN A 1 72 ? -6.510 -11.003 15.864 1.00 92.88 72 ASN A C 1
ATOM 520 O O . ASN A 1 72 ? -5.813 -11.527 14.994 1.00 92.88 72 ASN A O 1
ATOM 524 N N . ASP A 1 73 ? -7.008 -11.691 16.892 1.00 90.19 73 ASP A N 1
ATOM 525 C CA . ASP A 1 73 ? -6.774 -13.115 17.143 1.00 90.19 73 ASP A CA 1
ATOM 526 C C . ASP A 1 73 ? -8.015 -13.976 16.834 1.00 90.19 73 ASP A C 1
ATOM 528 O O . ASP A 1 73 ? -8.119 -15.102 17.321 1.00 90.19 73 ASP A O 1
ATOM 532 N N . GLY A 1 74 ? -8.961 -13.482 16.026 1.00 86.69 74 GLY A N 1
ATOM 533 C CA . GLY A 1 74 ? -10.235 -14.160 15.744 1.00 86.69 74 GLY A CA 1
ATOM 534 C C . GLY A 1 74 ? -10.075 -15.563 15.153 1.00 86.69 74 GLY A C 1
ATOM 535 O O . GLY A 1 74 ? -10.858 -16.469 15.446 1.00 86.69 74 GLY A O 1
ATOM 536 N N . THR A 1 75 ? -8.980 -15.803 14.423 1.00 87.50 75 THR A N 1
ATOM 537 C CA . THR A 1 75 ? -8.614 -17.133 13.897 1.00 87.50 75 THR A CA 1
ATOM 538 C C . THR A 1 75 ? -8.349 -18.182 14.984 1.00 87.50 75 THR A C 1
ATOM 540 O O . THR A 1 75 ? -8.488 -19.376 14.723 1.00 87.50 75 THR A O 1
ATOM 543 N N . SER A 1 76 ? -8.014 -17.759 16.208 1.00 88.31 76 SER A N 1
ATOM 544 C CA . SER A 1 76 ? -7.820 -18.649 17.363 1.00 88.31 76 SER A CA 1
ATOM 545 C C . SER A 1 76 ? -9.145 -19.080 18.011 1.00 88.31 76 SER A C 1
ATOM 547 O O . SER A 1 76 ? -9.162 -19.974 18.859 1.00 88.31 76 SER A O 1
ATOM 549 N N . GLY A 1 77 ? -10.266 -18.483 17.595 1.00 86.31 77 GLY A N 1
ATOM 550 C CA . GLY A 1 77 ? -11.619 -18.825 18.023 1.00 86.31 77 GLY A CA 1
ATOM 551 C C . GLY A 1 77 ? -12.259 -17.786 18.945 1.00 86.31 77 GLY A C 1
ATOM 552 O O . GLY A 1 77 ? -11.630 -16.840 19.413 1.00 86.31 77 GLY A O 1
ATOM 553 N N . SER A 1 78 ? -13.538 -18.001 19.256 1.00 82.44 78 SER A N 1
ATOM 554 C CA . SER A 1 78 ? -14.407 -17.039 19.957 1.00 82.44 78 SER A CA 1
ATOM 555 C C . SER A 1 78 ? -13.926 -16.603 21.348 1.00 82.44 78 SER A C 1
ATOM 557 O O . SER A 1 78 ? -14.380 -15.590 21.868 1.00 82.44 78 SER A O 1
ATOM 559 N N . TRP A 1 79 ? -13.017 -17.357 21.969 1.00 84.19 79 TRP A N 1
ATOM 560 C CA . TRP A 1 79 ? -12.505 -17.091 23.318 1.00 84.19 79 TRP A CA 1
ATOM 561 C C . TRP A 1 79 ? -11.254 -16.199 23.347 1.00 84.19 79 TRP A C 1
ATOM 563 O O . TRP A 1 79 ? -10.764 -15.865 24.426 1.00 84.19 79 TRP A O 1
ATOM 573 N N . TYR A 1 80 ? -10.745 -15.799 22.178 1.00 89.00 80 TYR A N 1
ATOM 574 C C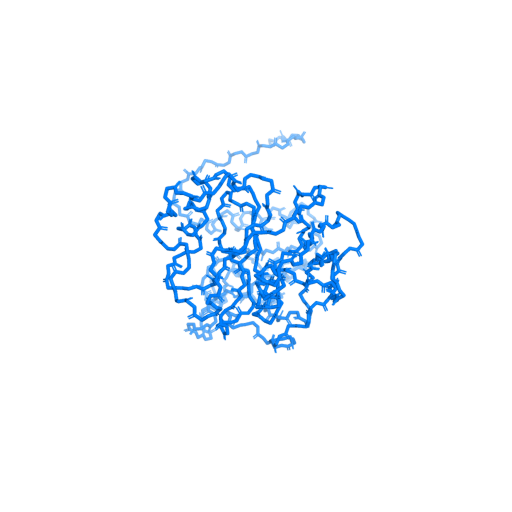A . TYR A 1 80 ? -9.541 -14.974 22.034 1.00 89.00 80 TYR A CA 1
ATOM 575 C C . TYR A 1 80 ? -9.822 -13.469 21.917 1.00 89.00 80 TYR A C 1
ATOM 577 O O . TYR A 1 80 ? -8.904 -12.696 21.653 1.00 89.00 80 TYR A O 1
ATOM 585 N N . THR A 1 81 ? -11.058 -13.031 22.181 1.00 88.62 81 THR A N 1
ATOM 586 C CA . THR A 1 81 ? -11.379 -11.598 22.247 1.00 88.62 81 THR A CA 1
ATOM 587 C C . THR A 1 81 ? -10.511 -10.865 23.285 1.00 88.62 81 THR A C 1
ATOM 589 O O . THR A 1 81 ? -10.105 -11.412 24.322 1.00 88.62 81 THR A O 1
ATOM 592 N N . SER A 1 82 ? -10.176 -9.620 22.968 1.00 89.56 82 SER A N 1
ATOM 593 C CA . SER A 1 82 ? -9.256 -8.782 23.722 1.00 89.56 82 SER A CA 1
ATOM 594 C C . SER A 1 82 ? -9.928 -8.173 24.953 1.00 89.56 82 SER A C 1
ATOM 596 O O . SER A 1 82 ? -10.992 -7.563 24.863 1.00 89.56 82 SER A O 1
ATOM 598 N N . SER A 1 83 ? -9.277 -8.270 26.113 1.00 89.38 83 SER A N 1
ATOM 599 C CA . SER A 1 83 ? -9.645 -7.484 27.297 1.00 89.38 83 SER A CA 1
ATOM 600 C C . SER A 1 83 ? -8.910 -6.141 27.281 1.00 89.38 83 SER A C 1
ATOM 602 O O . SER A 1 83 ? -7.702 -6.146 27.006 1.00 89.38 83 SER A O 1
ATOM 604 N N . PRO A 1 84 ? -9.574 -5.002 27.584 1.00 92.00 84 PRO A N 1
ATOM 605 C CA . PRO A 1 84 ? -10.867 -4.859 28.284 1.00 92.00 84 PRO A CA 1
ATOM 606 C C . PRO A 1 84 ? -12.150 -4.873 27.430 1.00 92.00 84 PRO A C 1
ATOM 608 O O . PRO A 1 84 ? -13.223 -4.593 27.963 1.00 92.00 84 PRO A O 1
ATOM 611 N N . GLY A 1 85 ? -12.078 -5.166 26.129 1.00 90.25 85 GLY A N 1
ATOM 612 C CA . GLY A 1 85 ? -13.208 -5.028 25.197 1.00 90.25 85 GLY A CA 1
ATOM 613 C C . GLY A 1 85 ? -14.360 -6.010 25.392 1.00 90.25 85 GLY A C 1
ATOM 614 O O . GLY A 1 85 ? -15.372 -5.910 24.713 1.00 90.25 85 GLY A O 1
ATOM 615 N N . ASN A 1 86 ? -14.220 -6.933 26.329 1.00 90.62 86 ASN A N 1
ATOM 616 C CA . ASN A 1 86 ? -15.222 -7.892 26.775 1.00 90.62 86 ASN A CA 1
ATOM 617 C C . ASN A 1 86 ? -15.876 -7.512 28.117 1.00 90.62 86 ASN A C 1
ATOM 619 O O . ASN A 1 86 ? -16.533 -8.346 28.742 1.00 90.62 86 ASN A O 1
ATOM 623 N N . GLY A 1 87 ? -15.655 -6.284 28.595 1.00 92.19 87 GLY A N 1
ATOM 624 C CA . GLY A 1 87 ? -16.377 -5.734 29.737 1.00 92.19 87 GLY A CA 1
ATOM 625 C C . GLY A 1 87 ? -17.879 -5.614 29.468 1.00 92.19 87 GLY A C 1
ATOM 626 O O . GLY A 1 87 ? -18.321 -5.448 28.333 1.00 92.19 87 GLY A O 1
ATOM 627 N N . ILE A 1 88 ? -18.667 -5.683 30.536 1.00 95.12 88 ILE A N 1
ATOM 628 C CA . ILE A 1 88 ? -20.103 -5.402 30.505 1.00 95.12 88 ILE A CA 1
ATOM 629 C C . ILE A 1 88 ? -20.286 -3.902 30.236 1.00 95.12 88 ILE A C 1
ATOM 631 O O . ILE A 1 88 ? -19.524 -3.092 30.755 1.00 95.12 88 ILE A O 1
ATOM 635 N N . ASP A 1 89 ? -21.264 -3.540 29.406 1.00 95.75 89 ASP A N 1
ATOM 636 C CA . ASP A 1 89 ? -21.547 -2.159 28.976 1.00 95.75 89 ASP A CA 1
ATOM 637 C C . ASP A 1 89 ? -20.410 -1.471 28.183 1.00 95.75 89 ASP A C 1
ATOM 639 O O . ASP A 1 89 ? -20.494 -0.287 27.856 1.00 95.75 89 ASP A O 1
ATOM 643 N N . VAL A 1 90 ? -19.364 -2.216 27.806 1.00 95.50 90 VAL A N 1
ATOM 644 C CA . VAL A 1 90 ? -18.285 -1.755 26.922 1.00 95.50 90 VAL A CA 1
ATOM 645 C C . VAL A 1 90 ? -18.642 -2.050 25.465 1.00 95.50 90 VAL A C 1
ATOM 647 O O . VAL A 1 90 ? -19.121 -3.132 25.127 1.00 95.50 90 VAL A O 1
ATOM 650 N N . ILE A 1 91 ? -18.356 -1.106 24.570 1.00 96.50 91 ILE A N 1
ATOM 651 C CA . ILE A 1 91 ? -18.530 -1.293 23.128 1.00 96.50 91 ILE A CA 1
ATOM 652 C C . ILE A 1 91 ? -17.282 -1.981 22.564 1.00 96.50 91 ILE A C 1
ATOM 654 O O . ILE A 1 91 ? -16.240 -1.349 22.369 1.00 96.50 91 ILE A O 1
ATOM 658 N N . SER A 1 92 ? -17.401 -3.279 22.289 1.00 94.00 92 SER A N 1
ATOM 659 C CA . SER A 1 92 ? -16.385 -4.054 21.570 1.00 94.00 92 SER A CA 1
ATOM 660 C C . SER A 1 92 ? -16.479 -3.800 20.066 1.00 94.00 92 SER A C 1
ATOM 662 O O . SER A 1 92 ? -17.553 -3.945 19.480 1.00 94.00 92 SER A O 1
ATOM 664 N N . VAL A 1 93 ? -15.371 -3.414 19.434 1.00 95.44 93 VAL A N 1
ATOM 665 C CA . VAL A 1 93 ? -15.341 -3.004 18.022 1.00 95.44 93 VAL A CA 1
ATOM 666 C C . VAL A 1 93 ? -14.570 -4.025 17.185 1.00 95.44 93 VAL A C 1
ATOM 668 O O . VAL A 1 93 ? -13.361 -4.181 17.358 1.00 95.44 93 VAL A O 1
ATOM 671 N N . ALA A 1 94 ? -15.274 -4.704 16.276 1.00 93.38 94 ALA A N 1
ATOM 672 C CA . ALA A 1 94 ? -14.697 -5.591 15.262 1.00 93.38 94 ALA A CA 1
ATOM 673 C C . ALA A 1 94 ? -14.264 -4.815 14.002 1.00 93.38 94 ALA A C 1
ATOM 675 O O . ALA A 1 94 ? -14.632 -3.651 13.825 1.00 93.38 94 ALA A O 1
ATOM 676 N N . SER A 1 95 ? -13.505 -5.464 13.115 1.00 94.50 95 SER A N 1
ATOM 677 C CA . SER A 1 95 ? -13.024 -4.866 11.860 1.00 94.50 95 SER A CA 1
ATOM 678 C C . SER A 1 95 ? -13.808 -5.353 10.638 1.00 94.50 95 SER A C 1
ATOM 680 O O . SER A 1 95 ? -14.075 -6.545 10.487 1.00 94.50 95 SER A O 1
ATOM 682 N N . ILE A 1 96 ? -14.145 -4.428 9.739 1.00 94.62 96 ILE A N 1
ATOM 683 C CA . ILE A 1 96 ? -14.653 -4.735 8.397 1.00 94.62 96 ILE A CA 1
ATOM 684 C C . ILE A 1 96 ? -13.703 -4.152 7.356 1.00 94.62 96 ILE A C 1
ATOM 686 O O . ILE A 1 96 ? -13.191 -3.041 7.522 1.00 94.62 96 ILE A O 1
ATOM 690 N N . ASP A 1 97 ? -13.487 -4.882 6.269 1.00 92.75 97 ASP A N 1
ATOM 691 C CA . ASP A 1 97 ? -12.627 -4.425 5.191 1.00 92.75 97 ASP A CA 1
ATOM 692 C C . ASP A 1 97 ? -13.343 -3.357 4.363 1.00 92.75 97 ASP A C 1
ATOM 694 O O . ASP A 1 97 ? -14.496 -3.504 3.948 1.00 92.75 97 ASP A O 1
ATOM 698 N N . ASN A 1 98 ? -12.664 -2.234 4.124 1.00 92.62 98 ASN A N 1
ATOM 699 C CA . ASN A 1 98 ? -13.257 -1.130 3.381 1.00 92.62 98 ASN A CA 1
ATOM 700 C C . ASN A 1 98 ? -13.542 -1.541 1.929 1.00 92.62 98 ASN A C 1
ATOM 702 O O . ASN A 1 98 ? -12.751 -2.260 1.321 1.00 92.62 98 ASN A O 1
ATOM 706 N N . ILE A 1 99 ? -14.620 -1.016 1.342 1.00 93.69 99 ILE A N 1
ATOM 707 C CA . ILE A 1 99 ? -15.003 -1.298 -0.054 1.00 93.69 99 ILE A CA 1
ATOM 708 C C . ILE A 1 99 ? -14.015 -0.738 -1.086 1.00 93.69 99 ILE A C 1
ATOM 710 O O . ILE A 1 99 ? -13.998 -1.166 -2.241 1.00 93.69 99 ILE A O 1
ATOM 714 N N . VAL A 1 100 ? -13.182 0.217 -0.670 1.00 94.00 100 VAL A N 1
ATOM 715 C CA . VAL A 1 100 ? -12.197 0.888 -1.519 1.00 94.00 100 VAL A CA 1
ATOM 716 C C . VAL A 1 100 ? -10.833 0.964 -0.835 1.00 94.00 100 VAL A C 1
ATOM 718 O O . VAL A 1 100 ? -10.718 1.153 0.373 1.00 94.00 100 VAL A O 1
ATOM 721 N N . ILE A 1 101 ? -9.773 0.876 -1.621 1.00 93.44 101 ILE A N 1
ATOM 722 C CA . ILE A 1 101 ? -8.399 1.116 -1.203 1.00 93.44 101 ILE A CA 1
ATOM 723 C C . ILE A 1 101 ? -7.977 2.431 -1.867 1.00 93.44 101 ILE A C 1
ATOM 725 O O . ILE A 1 101 ? -7.938 2.496 -3.100 1.00 93.44 101 ILE A O 1
ATOM 729 N N . PRO A 1 102 ? -7.705 3.503 -1.101 1.00 94.38 102 PRO A N 1
ATOM 730 C CA . PRO A 1 102 ? -7.206 4.742 -1.676 1.00 94.38 102 PRO A CA 1
ATOM 731 C C . PRO A 1 102 ? -5.777 4.506 -2.165 1.00 94.38 102 PRO A C 1
ATOM 733 O O . PRO A 1 102 ? -4.859 4.342 -1.363 1.00 94.38 102 PRO A O 1
ATOM 736 N N . LEU A 1 103 ? -5.602 4.459 -3.482 1.00 96.94 103 LEU A N 1
ATOM 737 C CA . LEU A 1 103 ? -4.320 4.241 -4.144 1.00 96.94 103 LEU A CA 1
ATOM 738 C C . LEU A 1 103 ? -3.965 5.433 -5.026 1.00 96.94 103 LEU A C 1
ATOM 740 O O . LEU A 1 103 ? -4.786 6.314 -5.263 1.00 96.94 103 LEU A O 1
ATOM 744 N N . GLN A 1 104 ? -2.738 5.471 -5.526 1.00 97.50 104 GLN A N 1
ATOM 745 C CA . GLN A 1 104 ? -2.266 6.546 -6.388 1.00 97.50 104 GLN A CA 1
ATOM 746 C C . GLN A 1 104 ? -2.088 6.064 -7.826 1.00 97.50 104 GLN A C 1
ATOM 748 O O . GLN A 1 104 ? -1.729 4.914 -8.081 1.00 97.50 104 GLN A O 1
ATOM 753 N N . ASN A 1 105 ? -2.304 6.974 -8.772 1.00 97.75 105 ASN A N 1
ATOM 754 C CA . ASN A 1 105 ? -2.088 6.734 -10.192 1.00 97.75 105 ASN A CA 1
ATOM 755 C C . ASN A 1 105 ? -0.796 7.386 -10.689 1.00 97.75 105 ASN A C 1
ATOM 757 O O . ASN A 1 105 ? -0.474 8.525 -10.352 1.00 97.75 105 ASN A O 1
ATOM 761 N N . ALA A 1 106 ? -0.072 6.674 -11.543 1.00 97.62 106 ALA A N 1
ATOM 762 C CA . ALA A 1 106 ? 1.038 7.195 -12.320 1.00 97.62 106 ALA A CA 1
ATOM 763 C C . ALA A 1 106 ? 0.573 7.483 -13.754 1.00 97.62 106 ALA A C 1
ATOM 765 O O . ALA A 1 106 ? -0.186 6.714 -14.346 1.00 97.62 106 ALA A O 1
ATOM 766 N N . ILE A 1 107 ? 1.025 8.595 -14.328 1.00 97.44 107 ILE A N 1
ATOM 767 C CA . ILE A 1 107 ? 0.696 8.976 -15.704 1.00 97.44 107 ILE A CA 1
ATOM 768 C C . ILE A 1 107 ? 1.762 8.403 -16.632 1.00 97.44 107 ILE A C 1
ATOM 770 O O . ILE A 1 107 ? 2.957 8.605 -16.407 1.00 97.44 107 ILE A O 1
ATOM 774 N N . VAL A 1 108 ? 1.318 7.721 -17.687 1.00 97.81 108 VAL A N 1
ATOM 775 C CA . VAL A 1 108 ? 2.186 7.181 -18.736 1.00 97.81 108 VAL A CA 1
ATOM 776 C C . VAL A 1 108 ? 2.286 8.189 -19.879 1.00 97.81 108 VAL A C 1
ATOM 778 O O . VAL A 1 108 ? 1.275 8.627 -20.425 1.00 97.81 108 VAL A O 1
ATOM 781 N N . GLY A 1 109 ? 3.510 8.561 -20.241 1.00 97.12 109 GLY A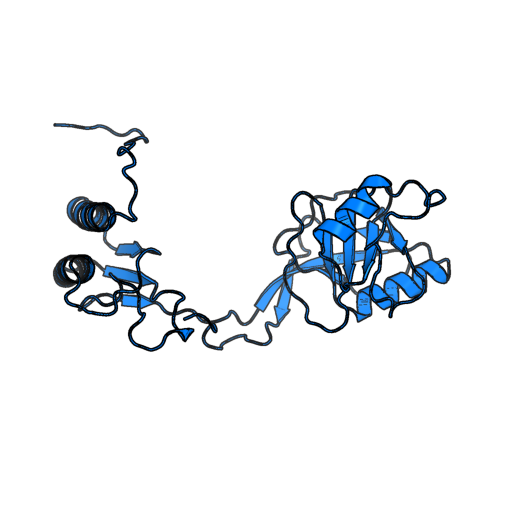 N 1
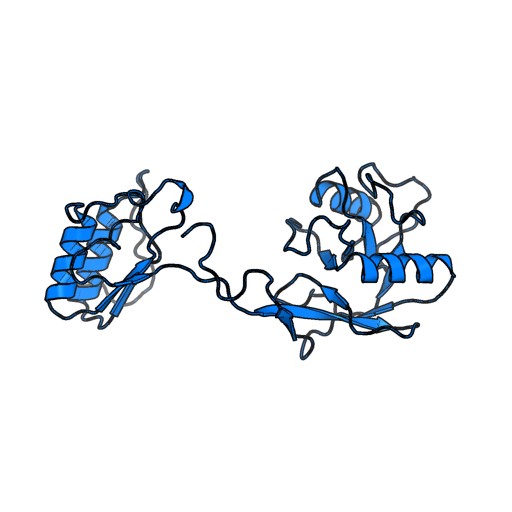ATOM 782 C CA . GLY A 1 109 ? 3.826 9.422 -21.378 1.00 97.12 109 GLY A CA 1
ATOM 783 C C . GLY A 1 109 ? 4.484 8.655 -22.526 1.00 97.12 109 GLY A C 1
ATOM 784 O O . GLY A 1 109 ? 5.036 7.571 -22.345 1.00 97.12 109 GLY A O 1
ATOM 785 N N . GLY A 1 110 ? 4.426 9.226 -23.732 1.00 95.56 110 GLY A N 1
ATOM 786 C CA . GLY A 1 110 ? 5.061 8.676 -24.940 1.00 95.56 110 GLY A CA 1
ATOM 787 C C . GLY A 1 110 ? 4.278 7.564 -25.648 1.00 95.56 110 GLY A C 1
ATOM 788 O O . GLY A 1 110 ? 4.524 7.309 -26.824 1.00 95.56 110 GLY A O 1
ATOM 789 N N . VAL A 1 111 ? 3.303 6.949 -24.975 1.00 96.00 111 VAL A N 1
ATOM 790 C CA . VAL A 1 111 ? 2.383 5.943 -25.529 1.00 96.00 111 VAL A CA 1
ATOM 791 C C . VAL A 1 111 ? 0.968 6.169 -24.999 1.00 96.00 111 VAL A C 1
ATOM 793 O O . VAL A 1 111 ? 0.785 6.732 -23.921 1.00 96.00 111 VAL A O 1
ATOM 796 N N . ARG A 1 112 ? -0.052 5.735 -25.751 1.00 95.62 112 ARG A N 1
ATOM 797 C CA . ARG A 1 112 ? -1.449 5.822 -25.306 1.00 95.62 112 ARG A CA 1
ATOM 798 C C . ARG A 1 112 ? -1.738 4.711 -24.298 1.00 95.62 112 ARG A C 1
ATOM 800 O O . ARG A 1 112 ? -1.874 3.557 -24.692 1.00 95.62 112 ARG A O 1
ATOM 807 N N . HIS A 1 113 ? -1.876 5.077 -23.030 1.00 96.62 113 HIS A N 1
ATOM 808 C CA . HIS A 1 113 ? -2.258 4.179 -21.945 1.00 96.62 113 HIS A CA 1
ATOM 809 C C . HIS A 1 113 ? -3.078 4.947 -20.899 1.00 96.62 113 HIS A C 1
ATOM 811 O O . HIS A 1 113 ? -2.920 6.162 -20.763 1.00 96.62 113 HIS A O 1
ATOM 817 N N . ALA A 1 114 ? -3.963 4.260 -20.177 1.00 96.00 114 ALA A N 1
ATOM 818 C CA . ALA A 1 114 ? -4.635 4.856 -19.023 1.00 96.00 114 ALA A CA 1
ATOM 819 C C . ALA A 1 114 ? -3.622 5.112 -17.883 1.00 96.00 114 ALA A C 1
ATOM 821 O O . ALA A 1 114 ? -2.536 4.524 -17.886 1.00 96.00 114 ALA A O 1
ATOM 822 N N . PRO A 1 115 ? -3.923 5.977 -16.901 1.00 96.81 115 PRO A N 1
ATOM 823 C CA . PRO A 1 115 ? -3.098 6.072 -15.702 1.00 96.81 115 PRO A CA 1
ATOM 824 C C . PRO A 1 115 ? -2.973 4.704 -15.015 1.00 96.81 115 PRO A C 1
ATOM 826 O O . PRO A 1 115 ? -3.960 3.984 -14.894 1.00 96.81 115 PRO A O 1
ATOM 829 N N . ILE A 1 116 ? -1.763 4.355 -14.585 1.00 97.88 116 ILE A N 1
ATOM 830 C CA . ILE A 1 116 ? -1.460 3.073 -13.941 1.00 97.88 116 ILE A CA 1
ATOM 831 C C . ILE A 1 116 ? -1.623 3.236 -12.436 1.00 97.88 116 ILE A C 1
ATOM 833 O O . ILE A 1 116 ? -0.917 4.043 -11.827 1.00 97.88 116 ILE A O 1
ATOM 837 N N . THR A 1 117 ? -2.510 2.456 -11.826 1.00 97.50 117 THR A N 1
ATOM 838 C CA . THR A 1 117 ? -2.637 2.417 -10.368 1.00 97.50 117 THR A CA 1
ATOM 839 C C . THR A 1 117 ? -1.475 1.637 -9.765 1.00 97.50 117 THR A C 1
ATOM 841 O O . THR A 1 117 ? -1.196 0.505 -10.158 1.00 97.50 117 THR A O 1
ATOM 844 N N . TYR A 1 118 ? -0.806 2.230 -8.780 1.00 97.25 118 TYR A N 1
ATOM 845 C CA . TYR A 1 118 ? 0.237 1.567 -8.007 1.00 97.25 118 TYR A CA 1
ATOM 846 C C . TYR A 1 118 ? -0.160 1.462 -6.536 1.00 97.25 118 TYR A C 1
ATOM 848 O O . TYR A 1 118 ? -0.846 2.329 -5.992 1.00 97.25 118 TYR A O 1
ATOM 856 N N . PHE A 1 119 ? 0.262 0.380 -5.881 1.00 96.31 119 PHE A N 1
ATOM 857 C CA . PHE A 1 119 ? -0.148 0.047 -4.519 1.00 96.31 119 PHE A CA 1
ATOM 858 C C . PHE A 1 119 ? 0.601 0.893 -3.476 1.00 96.31 119 PHE A C 1
ATOM 860 O O . PHE A 1 119 ? 1.512 0.425 -2.788 1.00 96.31 119 PHE A O 1
ATOM 867 N N . GLN A 1 120 ? 0.232 2.169 -3.389 1.00 95.38 120 GLN A N 1
ATOM 868 C CA . GLN A 1 120 ? 0.625 3.116 -2.350 1.00 95.38 120 GLN A CA 1
ATOM 869 C C . GLN A 1 120 ? -0.537 4.058 -2.045 1.00 95.38 120 GLN A C 1
ATOM 871 O O . GLN A 1 120 ? -1.208 4.535 -2.956 1.00 95.38 120 GLN A O 1
ATOM 876 N N . THR A 1 121 ? -0.730 4.367 -0.765 1.00 93.06 121 THR A N 1
ATOM 877 C CA . THR A 1 121 ? -1.748 5.324 -0.310 1.00 93.06 121 THR A CA 1
ATOM 878 C C . THR A 1 121 ? -1.324 6.773 -0.534 1.00 93.06 121 THR A C 1
ATOM 880 O O . THR A 1 121 ? -2.160 7.636 -0.801 1.00 93.06 121 THR A O 1
ATOM 883 N N . LEU A 1 122 ? -0.017 7.037 -0.472 1.00 93.94 122 LEU A N 1
ATOM 884 C CA . LEU A 1 122 ? 0.594 8.341 -0.706 1.00 93.94 122 LEU A CA 1
ATOM 885 C C . LEU A 1 122 ? 1.412 8.328 -2.000 1.00 93.94 122 LEU A C 1
ATOM 887 O O . LEU A 1 122 ? 1.947 7.282 -2.377 1.00 93.94 122 LEU A O 1
ATOM 891 N N . PRO A 1 123 ? 1.518 9.468 -2.703 1.00 94.75 123 PRO A N 1
ATOM 892 C CA . PRO A 1 123 ? 2.289 9.520 -3.931 1.00 94.75 123 PRO A CA 1
ATOM 893 C C . PRO A 1 123 ? 3.766 9.242 -3.652 1.00 94.75 123 PRO A C 1
ATOM 895 O O . PRO A 1 123 ? 4.323 9.706 -2.654 1.00 94.75 123 PRO A O 1
ATOM 898 N N . LEU A 1 124 ? 4.424 8.505 -4.552 1.00 94.94 124 LEU A N 1
ATOM 899 C CA . LEU A 1 124 ? 5.878 8.367 -4.490 1.00 94.94 124 LEU A CA 1
ATOM 900 C C . LEU A 1 124 ? 6.508 9.760 -4.612 1.00 94.94 124 LEU A C 1
ATOM 902 O O . LEU A 1 124 ? 6.137 10.529 -5.502 1.00 94.94 124 LEU A O 1
ATOM 906 N N . ASN A 1 125 ? 7.473 10.074 -3.742 1.00 94.12 125 ASN A N 1
ATOM 907 C CA . ASN A 1 125 ? 8.148 11.377 -3.697 1.00 94.12 125 ASN A CA 1
ATOM 908 C C . ASN A 1 125 ? 9.137 11.542 -4.871 1.00 94.12 125 ASN A C 1
ATOM 910 O O . ASN A 1 125 ? 10.358 11.552 -4.708 1.00 94.12 125 ASN A O 1
ATOM 914 N N . VAL A 1 126 ? 8.590 11.595 -6.084 1.00 95.06 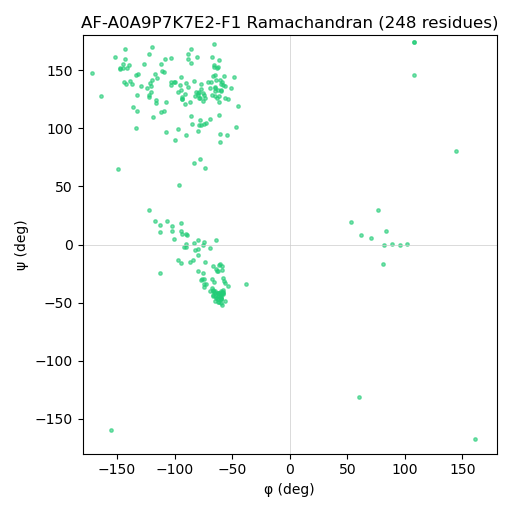126 VAL A N 1
ATOM 915 C CA . VAL A 1 126 ? 9.294 11.671 -7.362 1.00 95.06 126 VAL A CA 1
ATOM 916 C C . VAL A 1 126 ? 8.618 12.758 -8.189 1.00 95.06 126 VAL A C 1
ATOM 918 O O . VAL A 1 126 ? 7.571 12.554 -8.793 1.00 95.06 126 VAL A O 1
ATOM 921 N N . THR A 1 127 ? 9.226 13.941 -8.216 1.00 94.00 127 THR A N 1
ATOM 922 C CA . THR A 1 127 ? 8.655 15.125 -8.884 1.00 94.00 127 THR A CA 1
ATOM 923 C C . THR A 1 127 ? 9.002 15.220 -10.367 1.00 94.00 127 THR A C 1
ATOM 925 O O . THR A 1 127 ? 8.397 15.999 -11.100 1.00 94.00 127 THR A O 1
ATOM 928 N N . LYS A 1 128 ? 9.989 14.443 -10.823 1.00 95.31 128 LYS A N 1
ATOM 929 C CA . LYS A 1 128 ? 10.448 14.435 -12.214 1.00 95.31 128 LYS A CA 1
ATOM 930 C C . LYS A 1 128 ? 9.743 13.341 -13.005 1.00 95.31 128 LYS A C 1
ATOM 932 O O . LYS A 1 128 ? 9.542 12.239 -12.505 1.00 95.31 128 LYS A O 1
ATOM 937 N N . THR A 1 129 ? 9.453 13.633 -14.267 1.00 97.38 129 THR A N 1
ATOM 938 C CA . THR A 1 129 ? 9.084 12.615 -15.254 1.00 97.38 129 THR A CA 1
ATOM 939 C C . THR A 1 129 ? 10.328 11.828 -15.644 1.00 97.38 129 THR A C 1
ATOM 941 O O . THR A 1 129 ? 11.329 12.423 -16.047 1.00 97.38 129 THR A O 1
ATOM 944 N N . LEU A 1 130 ? 10.268 10.506 -15.524 1.00 97.94 130 LEU A N 1
ATOM 945 C CA . LEU A 1 130 ? 11.412 9.620 -15.732 1.00 97.94 130 LEU A CA 1
ATOM 946 C C . LEU A 1 130 ? 11.110 8.596 -16.841 1.00 97.94 130 LEU A C 1
ATOM 948 O O . LEU A 1 130 ? 9.992 8.079 -16.893 1.00 97.94 130 LEU A O 1
ATOM 952 N N . PRO A 1 131 ? 12.062 8.288 -17.738 1.00 98.12 131 PRO A N 1
ATOM 953 C CA . PRO A 1 131 ? 11.935 7.167 -18.667 1.00 98.12 131 PRO A CA 1
ATOM 954 C C . PRO A 1 131 ? 11.920 5.825 -17.926 1.00 98.12 131 PRO A C 1
ATOM 956 O O . PRO A 1 131 ? 12.487 5.700 -16.841 1.00 98.12 131 PRO A O 1
ATOM 959 N N . ILE A 1 132 ? 11.305 4.803 -18.518 1.00 98.12 132 ILE A N 1
ATOM 960 C CA . ILE A 1 132 ? 11.344 3.441 -17.960 1.00 98.12 132 ILE A CA 1
ATOM 961 C C . ILE A 1 132 ? 12.588 2.675 -18.422 1.00 98.12 132 ILE A C 1
ATOM 963 O O . ILE A 1 132 ? 13.134 2.948 -19.491 1.00 98.12 132 ILE A O 1
ATOM 967 N N . TYR A 1 133 ? 12.994 1.678 -17.639 1.00 97.94 133 TYR A N 1
ATOM 968 C CA . TYR A 1 133 ? 13.987 0.681 -18.037 1.00 97.94 133 TYR A CA 1
ATOM 969 C C . TYR A 1 133 ? 13.523 -0.714 -17.616 1.00 97.94 133 TYR A C 1
ATOM 971 O O . TYR A 1 133 ? 13.358 -0.977 -16.425 1.00 97.94 133 TYR A O 1
ATOM 979 N N . ALA A 1 134 ? 13.315 -1.613 -18.579 1.00 96.94 134 ALA A N 1
ATOM 980 C CA . ALA A 1 134 ? 12.962 -3.004 -18.299 1.00 96.94 134 ALA A CA 1
ATOM 981 C C . ALA A 1 134 ? 14.209 -3.897 -18.335 1.00 96.94 134 ALA A C 1
ATOM 983 O O . ALA A 1 134 ? 14.987 -3.851 -19.288 1.00 96.94 134 ALA A O 1
ATOM 984 N N . LEU A 1 135 ? 14.385 -4.729 -17.307 1.00 93.69 135 LEU A N 1
ATOM 985 C CA . LEU A 1 135 ? 15.555 -5.607 -17.179 1.00 93.69 135 LEU A CA 1
ATOM 986 C C . LEU A 1 135 ? 15.508 -6.809 -18.130 1.00 93.69 135 LEU A C 1
ATOM 988 O O . LEU A 1 135 ? 16.544 -7.257 -18.617 1.00 93.69 135 LEU A O 1
ATOM 992 N N . SER A 1 136 ? 14.309 -7.326 -18.402 1.00 92.31 136 SER A N 1
ATOM 993 C CA . SER A 1 136 ? 14.093 -8.529 -19.204 1.00 92.31 136 SER A CA 1
ATOM 994 C C . SER A 1 136 ? 12.910 -8.356 -20.149 1.00 92.31 136 SER A C 1
ATOM 996 O O . SER A 1 136 ? 11.878 -7.803 -19.775 1.00 92.31 136 SER A O 1
ATOM 998 N N . LYS A 1 137 ? 13.048 -8.878 -21.374 1.00 93.50 137 LYS A N 1
ATOM 999 C CA . LYS A 1 137 ? 11.950 -8.973 -22.351 1.00 93.50 137 LYS A CA 1
ATOM 1000 C C . LYS A 1 137 ? 10.975 -10.102 -22.011 1.00 93.50 137 LYS A C 1
ATOM 1002 O O . LYS A 1 137 ? 9.827 -10.077 -22.444 1.00 93.50 137 LYS A O 1
ATOM 1007 N N . ASN A 1 138 ? 11.435 -11.110 -21.271 1.00 93.56 138 ASN A N 1
ATOM 1008 C CA . ASN A 1 138 ? 10.604 -12.238 -20.879 1.00 93.56 138 ASN A CA 1
ATOM 1009 C C . ASN A 1 138 ? 9.714 -11.838 -19.696 1.00 93.56 138 ASN A C 1
ATOM 1011 O O . ASN A 1 138 ? 10.165 -11.833 -18.554 1.00 93.56 138 ASN A O 1
ATOM 1015 N N . VAL A 1 139 ? 8.441 -11.567 -19.976 1.00 92.25 139 VAL A N 1
ATOM 1016 C CA . VAL A 1 139 ? 7.426 -11.211 -18.972 1.00 92.25 139 VAL A CA 1
ATOM 1017 C C . VAL A 1 139 ? 6.942 -12.387 -18.117 1.00 92.25 139 VAL A C 1
ATOM 1019 O O . VAL A 1 139 ? 6.080 -12.218 -17.264 1.00 92.25 139 VAL A O 1
ATOM 1022 N N . SER A 1 140 ? 7.490 -13.586 -18.308 1.00 92.94 140 SER A N 1
ATOM 1023 C CA . SER A 1 140 ? 7.217 -14.768 -17.480 1.00 92.94 140 SER A CA 1
ATOM 1024 C C . SER A 1 140 ? 8.437 -15.208 -16.667 1.00 92.94 140 SER A C 1
ATOM 1026 O O . SER A 1 140 ? 8.421 -16.283 -16.071 1.00 92.94 140 SER A O 1
ATOM 1028 N N . ILE A 1 141 ? 9.499 -14.394 -16.619 1.00 93.50 141 ILE A N 1
ATOM 1029 C CA . ILE A 1 141 ? 10.724 -14.724 -15.883 1.00 93.50 141 ILE A CA 1
ATOM 1030 C C . ILE A 1 141 ? 10.443 -14.848 -14.364 1.00 93.50 141 ILE A C 1
ATOM 1032 O O . ILE A 1 141 ? 9.857 -13.941 -13.758 1.00 93.50 141 ILE A O 1
ATOM 1036 N N . PRO A 1 142 ? 10.807 -15.971 -13.718 1.00 90.06 142 PRO A N 1
ATOM 1037 C CA . PRO A 1 142 ? 10.505 -16.190 -12.303 1.00 90.06 142 PRO A CA 1
ATOM 1038 C C . PRO A 1 142 ? 11.474 -15.468 -11.355 1.00 90.06 142 PRO A C 1
ATOM 1040 O O . PRO A 1 142 ? 11.116 -15.195 -10.210 1.00 90.06 142 PRO A O 1
ATOM 1043 N N . ASP A 1 143 ? 12.680 -15.137 -11.811 1.00 93.12 143 ASP A N 1
ATOM 1044 C CA . ASP A 1 143 ? 13.805 -14.680 -10.991 1.00 93.12 143 ASP A CA 1
ATOM 1045 C C . ASP A 1 143 ? 14.341 -13.290 -11.392 1.00 93.12 143 ASP A C 1
ATOM 1047 O O . ASP A 1 143 ? 15.513 -12.978 -11.180 1.00 93.12 143 ASP A O 1
ATOM 1051 N N . ASP A 1 144 ? 13.474 -12.418 -11.924 1.00 94.69 144 ASP A N 1
ATOM 1052 C CA . ASP A 1 144 ? 13.860 -11.067 -12.363 1.00 94.69 144 ASP A CA 1
ATOM 1053 C C . ASP A 1 144 ? 14.583 -10.282 -11.258 1.00 94.69 144 ASP A C 1
ATOM 1055 O O . ASP A 1 144 ? 14.057 -10.150 -10.151 1.00 94.69 144 ASP A O 1
ATOM 1059 N N . ALA A 1 145 ? 15.782 -9.768 -11.531 1.00 95.75 145 ALA A N 1
ATOM 1060 C CA . ALA A 1 145 ? 16.641 -9.093 -10.550 1.00 95.75 145 ALA A CA 1
ATOM 1061 C C . ALA A 1 145 ? 16.936 -9.883 -9.253 1.00 95.75 145 ALA A C 1
ATOM 1063 O O . ALA A 1 145 ? 17.324 -9.278 -8.255 1.00 95.75 145 ALA A O 1
ATOM 1064 N N . CYS A 1 146 ? 16.768 -11.210 -9.210 1.00 96.88 146 CYS A N 1
ATOM 1065 C CA . CYS A 1 146 ? 17.091 -11.991 -8.007 1.00 96.88 146 CYS A CA 1
ATOM 1066 C C . CYS A 1 146 ? 18.598 -12.163 -7.795 1.00 96.88 146 CYS A C 1
ATOM 1068 O O . CYS A 1 146 ? 19.058 -12.227 -6.656 1.00 96.88 146 CYS A O 1
ATOM 1070 N N . ASN A 1 147 ? 19.359 -12.175 -8.886 1.00 96.44 147 ASN A N 1
ATOM 1071 C CA . ASN A 1 147 ? 20.816 -12.193 -8.878 1.00 96.44 147 ASN A CA 1
ATOM 1072 C C . ASN A 1 147 ? 21.377 -10.796 -9.198 1.00 96.44 147 ASN A C 1
ATOM 1074 O O . ASN A 1 147 ? 20.663 -9.977 -9.791 1.00 96.44 147 ASN A O 1
ATOM 1078 N N . PRO A 1 148 ? 22.650 -10.519 -8.855 1.00 96.19 148 PRO A N 1
ATOM 1079 C CA . PRO A 1 148 ? 23.317 -9.287 -9.259 1.00 96.19 148 PRO A CA 1
ATOM 1080 C C . PRO A 1 148 ? 23.184 -9.041 -10.763 1.00 96.19 148 PRO A C 1
ATOM 1082 O O . PRO A 1 148 ? 23.381 -9.949 -11.575 1.00 96.19 148 PRO A O 1
ATOM 1085 N N . LEU A 1 149 ? 22.851 -7.803 -11.135 1.00 95.38 149 LEU A N 1
ATOM 1086 C CA . LEU A 1 149 ? 22.652 -7.459 -12.537 1.00 95.38 149 LEU A CA 1
ATOM 1087 C C . LEU A 1 149 ? 23.966 -7.555 -13.330 1.00 95.38 149 LEU A C 1
ATOM 1089 O O . LEU A 1 149 ? 25.022 -7.183 -12.803 1.00 95.38 149 LEU A O 1
ATOM 1093 N N . PRO A 1 150 ? 23.913 -7.971 -14.612 1.00 93.94 150 PRO A N 1
ATOM 1094 C CA . PRO A 1 150 ? 25.090 -8.086 -15.465 1.00 93.94 150 PRO A CA 1
ATOM 1095 C C . PRO A 1 150 ? 25.993 -6.836 -15.434 1.00 93.94 150 PRO A C 1
ATOM 1097 O O . PRO A 1 150 ? 25.484 -5.708 -15.365 1.00 93.94 150 PRO A O 1
ATOM 1100 N N . PRO A 1 151 ? 27.333 -6.978 -15.503 1.00 90.06 151 PRO A N 1
ATOM 1101 C CA . PRO A 1 151 ? 28.264 -5.848 -15.454 1.00 90.06 151 PRO A CA 1
ATOM 1102 C C . PRO A 1 151 ? 27.973 -4.755 -16.489 1.00 90.06 151 PRO A C 1
ATOM 1104 O O . PRO A 1 151 ? 28.080 -3.580 -16.160 1.00 90.06 151 PRO A O 1
ATOM 1107 N N . ASN A 1 152 ? 27.519 -5.145 -17.682 1.00 92.44 152 ASN A N 1
ATOM 1108 C CA . ASN A 1 152 ? 27.151 -4.269 -18.798 1.00 92.44 152 ASN A CA 1
ATOM 1109 C C . ASN A 1 152 ? 25.799 -3.548 -18.638 1.00 92.44 152 ASN A C 1
ATOM 1111 O O . ASN A 1 152 ? 25.410 -2.803 -19.535 1.00 92.44 152 ASN A O 1
ATOM 1115 N N . THR A 1 153 ? 25.075 -3.763 -17.536 1.00 93.94 153 THR A N 1
ATOM 1116 C CA . THR A 1 153 ? 23.869 -2.980 -17.236 1.00 93.94 153 THR A CA 1
ATOM 1117 C C . THR A 1 153 ? 24.259 -1.504 -17.085 1.00 93.94 153 THR A C 1
ATOM 1119 O O . THR A 1 153 ? 25.182 -1.224 -16.311 1.00 93.94 153 THR A O 1
ATOM 1122 N N . PRO A 1 154 ? 23.590 -0.575 -17.794 1.00 95.25 154 PRO A N 1
ATOM 1123 C CA . PRO A 1 154 ? 23.873 0.854 -17.701 1.00 95.25 154 PRO A CA 1
ATOM 1124 C C . PRO A 1 154 ? 23.528 1.414 -16.315 1.00 95.25 154 PRO A C 1
ATOM 1126 O O . PRO A 1 154 ? 22.916 0.734 -15.489 1.00 95.25 154 PRO A O 1
ATOM 1129 N N . ASP A 1 155 ? 23.892 2.675 -16.077 1.00 96.62 155 ASP A N 1
ATOM 1130 C CA . ASP A 1 155 ? 23.415 3.402 -14.899 1.00 96.62 155 ASP A CA 1
ATOM 1131 C C . ASP A 1 155 ? 21.885 3.530 -14.939 1.00 96.62 155 ASP A C 1
ATOM 1133 O O . ASP A 1 155 ? 21.306 4.066 -15.888 1.00 96.62 155 ASP A O 1
ATOM 1137 N N . LEU A 1 156 ? 21.239 3.023 -13.891 1.00 97.69 156 LEU A N 1
ATOM 1138 C CA . LEU A 1 156 ? 19.791 3.005 -13.731 1.00 97.69 156 LEU A CA 1
ATOM 1139 C C . LEU A 1 156 ? 19.263 4.242 -12.987 1.00 97.69 156 LEU A C 1
ATOM 1141 O O . LEU A 1 156 ? 18.051 4.389 -12.836 1.00 97.69 156 LEU A O 1
ATOM 1145 N N . SER A 1 157 ? 20.136 5.153 -12.544 1.00 97.12 157 SER A N 1
ATOM 1146 C CA . SER A 1 157 ? 19.745 6.355 -11.799 1.00 97.12 157 SER A CA 1
ATOM 1147 C C . SER A 1 157 ? 18.738 7.295 -12.485 1.00 97.12 157 SER A C 1
ATOM 1149 O O . SER A 1 157 ? 17.933 7.886 -11.754 1.00 97.12 157 SER A O 1
ATOM 1151 N N . PRO A 1 158 ? 18.695 7.439 -13.830 1.00 97.12 158 PRO A N 1
ATOM 1152 C CA . PRO A 1 158 ? 17.720 8.311 -14.479 1.00 97.12 158 PRO A CA 1
ATOM 1153 C C . PRO A 1 158 ? 16.405 7.600 -14.838 1.00 97.12 158 PRO A C 1
ATOM 1155 O O . PRO A 1 158 ? 15.528 8.243 -15.411 1.00 97.12 158 PRO A O 1
ATOM 1158 N N . TYR A 1 159 ? 16.253 6.306 -14.533 1.00 98.19 159 TYR A N 1
ATOM 1159 C CA . TYR A 1 159 ? 15.115 5.499 -14.977 1.00 98.19 159 TYR A CA 1
ATOM 1160 C C . TYR A 1 159 ? 14.184 5.084 -13.832 1.00 98.19 159 TYR A C 1
ATOM 1162 O O . TYR A 1 159 ? 14.599 4.936 -12.682 1.00 98.19 159 TYR A O 1
ATOM 1170 N N . VAL A 1 160 ? 12.922 4.817 -14.178 1.00 98.38 160 VAL A N 1
ATOM 1171 C CA . VAL A 1 160 ? 12.036 3.951 -13.389 1.00 98.38 160 VAL A CA 1
ATOM 1172 C C . VAL A 1 160 ? 12.279 2.515 -13.831 1.00 98.38 160 VAL A C 1
ATOM 1174 O O . VAL A 1 160 ? 11.948 2.138 -14.957 1.00 98.38 160 VAL A O 1
ATOM 1177 N N . VAL A 1 161 ? 12.873 1.712 -12.954 1.00 98.31 161 VAL A N 1
ATOM 1178 C CA . VAL A 1 161 ? 13.209 0.323 -13.284 1.00 98.31 161 VAL A CA 1
ATOM 1179 C C . VAL A 1 161 ? 11.983 -0.568 -13.112 1.00 98.31 161 VAL A C 1
ATOM 1181 O O . VAL A 1 161 ? 11.355 -0.560 -12.054 1.00 98.31 161 VAL A O 1
ATOM 1184 N N . LEU A 1 162 ? 11.650 -1.343 -1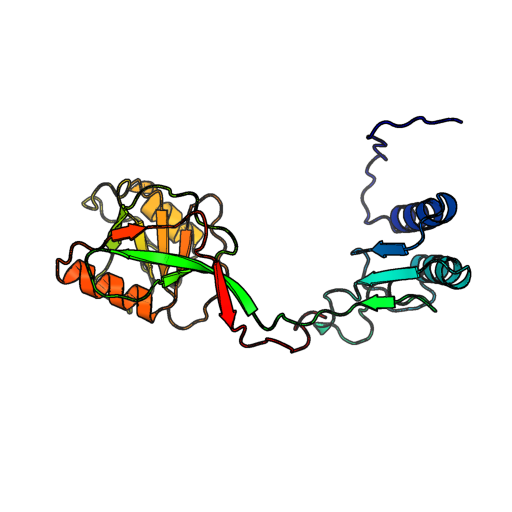4.142 1.00 98.06 162 LEU A N 1
ATOM 1185 C CA . LEU A 1 162 ? 10.566 -2.321 -14.106 1.00 98.06 162 LEU A CA 1
ATOM 1186 C C . LEU A 1 162 ? 11.122 -3.689 -13.728 1.00 98.06 162 LEU A C 1
ATOM 1188 O O . LEU A 1 162 ? 12.042 -4.184 -14.383 1.00 98.06 162 LEU A O 1
ATOM 1192 N N . ILE A 1 163 ? 10.551 -4.290 -12.686 1.00 97.06 163 ILE A N 1
ATOM 1193 C CA . ILE A 1 163 ? 10.944 -5.614 -12.200 1.00 97.06 163 ILE A CA 1
ATOM 1194 C C . ILE A 1 163 ? 9.706 -6.492 -12.067 1.00 97.06 163 ILE A C 1
ATOM 1196 O O . ILE A 1 163 ? 8.697 -6.079 -11.501 1.00 97.06 163 ILE A O 1
ATOM 1200 N N . ARG A 1 164 ? 9.784 -7.741 -12.512 1.00 96.56 164 ARG A N 1
ATOM 1201 C CA . ARG A 1 164 ? 8.712 -8.705 -12.275 1.00 96.56 164 ARG A CA 1
ATOM 1202 C C . ARG A 1 164 ? 8.731 -9.249 -10.849 1.00 96.56 164 ARG A C 1
ATOM 1204 O O . ARG A 1 164 ? 9.785 -9.640 -10.325 1.00 96.56 164 ARG A O 1
ATOM 1211 N N . ARG A 1 165 ? 7.555 -9.381 -10.229 1.00 95.94 165 ARG A N 1
ATOM 1212 C CA . ARG A 1 165 ? 7.384 -10.192 -9.014 1.00 95.94 165 ARG A CA 1
ATOM 1213 C C . ARG A 1 165 ? 7.816 -11.638 -9.279 1.00 95.94 165 ARG A C 1
ATOM 1215 O O . ARG A 1 165 ? 7.513 -12.223 -10.316 1.00 95.94 165 ARG A O 1
ATOM 1222 N N . GLY A 1 166 ? 8.538 -12.229 -8.333 1.00 93.69 166 GLY A N 1
ATOM 1223 C CA . GLY A 1 166 ? 9.200 -13.510 -8.550 1.00 93.69 166 GLY A CA 1
ATOM 1224 C C . GLY A 1 166 ? 9.460 -14.286 -7.270 1.00 93.69 166 GLY A C 1
ATOM 1225 O O . GLY A 1 166 ? 8.822 -14.040 -6.251 1.00 93.69 166 GLY A O 1
ATOM 1226 N N . THR A 1 167 ? 10.400 -15.221 -7.348 1.00 93.06 167 THR A N 1
ATOM 1227 C CA . THR A 1 167 ? 10.710 -16.190 -6.287 1.00 93.06 167 THR A CA 1
ATOM 1228 C C . THR A 1 167 ? 11.513 -15.607 -5.125 1.00 93.06 167 THR A C 1
ATOM 1230 O O . THR A 1 167 ? 11.369 -16.064 -3.996 1.00 93.06 167 THR A O 1
ATOM 1233 N N . CYS A 1 168 ? 12.351 -14.598 -5.373 1.00 94.25 168 CYS A N 1
ATOM 1234 C CA . CYS A 1 168 ? 13.116 -13.919 -4.328 1.00 94.25 168 CYS A CA 1
ATOM 1235 C C . CYS A 1 168 ? 12.352 -12.738 -3.708 1.00 94.25 168 CYS A C 1
ATOM 1237 O O . CYS A 1 168 ? 11.396 -12.212 -4.284 1.00 94.25 168 CYS A O 1
ATOM 1239 N N . THR A 1 169 ? 12.819 -12.283 -2.541 1.00 94.88 169 THR A N 1
ATOM 1240 C CA . THR A 1 169 ? 12.205 -11.160 -1.818 1.00 94.88 169 THR A CA 1
ATOM 1241 C C . THR A 1 169 ? 12.268 -9.852 -2.614 1.00 94.88 169 THR A C 1
ATOM 1243 O O . THR A 1 169 ? 13.201 -9.623 -3.391 1.00 94.88 169 THR A O 1
ATOM 1246 N N . PHE A 1 170 ? 11.305 -8.954 -2.382 1.00 95.94 170 PHE A N 1
ATOM 1247 C CA . PHE A 1 170 ? 11.312 -7.621 -2.994 1.00 95.94 170 PHE A CA 1
ATOM 1248 C C . PHE A 1 170 ? 12.585 -6.844 -2.643 1.00 95.94 170 PHE A C 1
ATOM 1250 O O . PHE A 1 170 ? 13.211 -6.273 -3.529 1.00 95.94 170 PHE A O 1
ATOM 1257 N N . VAL A 1 171 ? 13.033 -6.902 -1.386 1.00 96.25 171 VAL A N 1
ATOM 1258 C CA . VAL A 1 171 ? 14.258 -6.227 -0.929 1.00 96.25 171 VAL A CA 1
ATOM 1259 C C . VAL A 1 171 ? 15.496 -6.716 -1.689 1.00 96.25 171 VAL A C 1
ATOM 1261 O O . VAL A 1 171 ? 16.314 -5.893 -2.089 1.00 96.25 171 VAL A O 1
ATOM 1264 N N . THR A 1 172 ? 15.617 -8.019 -1.968 1.00 96.62 172 THR A N 1
ATOM 1265 C CA . THR A 1 172 ? 16.721 -8.564 -2.782 1.00 96.62 172 THR A CA 1
ATOM 1266 C C . THR A 1 172 ? 16.737 -7.956 -4.186 1.00 96.62 172 THR A C 1
ATOM 1268 O O . THR A 1 172 ? 17.781 -7.491 -4.644 1.00 96.62 172 THR A O 1
ATOM 1271 N N . LYS A 1 173 ? 15.575 -7.898 -4.852 1.00 96.75 173 LYS A N 1
ATOM 1272 C CA . LYS A 1 173 ? 15.438 -7.295 -6.189 1.00 96.75 173 LYS A CA 1
ATOM 1273 C C . LYS A 1 173 ? 15.852 -5.825 -6.184 1.00 96.75 173 LYS A C 1
ATOM 1275 O O . LYS A 1 173 ? 16.630 -5.388 -7.031 1.00 96.75 173 LYS A O 1
ATOM 1280 N N . LEU A 1 174 ? 15.354 -5.082 -5.197 1.00 97.56 174 LEU A N 1
ATOM 1281 C CA . LEU A 1 174 ? 15.601 -3.651 -5.033 1.00 97.56 174 LEU A CA 1
ATOM 1282 C C . LEU A 1 174 ? 17.079 -3.359 -4.743 1.00 97.56 174 LEU A C 1
ATOM 1284 O O . LEU A 1 174 ? 17.647 -2.445 -5.335 1.00 97.56 174 LEU A O 1
ATOM 1288 N N . ALA A 1 175 ? 17.735 -4.178 -3.918 1.00 97.31 175 ALA A N 1
ATOM 1289 C CA . ALA A 1 175 ? 19.165 -4.062 -3.650 1.00 97.31 175 ALA A CA 1
ATOM 1290 C C . ALA A 1 175 ? 20.016 -4.280 -4.914 1.00 97.31 175 ALA A C 1
ATOM 1292 O O . ALA A 1 175 ? 20.947 -3.514 -5.170 1.00 97.31 175 ALA A O 1
ATOM 1293 N N . ASN A 1 176 ? 19.666 -5.268 -5.744 1.00 97.44 176 ASN A N 1
ATOM 1294 C CA . ASN A 1 176 ? 20.400 -5.569 -6.975 1.00 97.44 176 ASN A CA 1
ATOM 1295 C C . ASN A 1 176 ? 20.291 -4.449 -8.022 1.00 97.44 176 ASN A C 1
ATOM 1297 O O . ASN A 1 176 ? 21.289 -4.119 -8.666 1.00 97.44 176 ASN A O 1
ATOM 1301 N N . ILE A 1 177 ? 19.117 -3.823 -8.177 1.00 97.75 177 ILE A N 1
ATOM 1302 C CA . ILE A 1 177 ? 18.974 -2.660 -9.072 1.00 97.75 177 ILE A CA 1
ATOM 1303 C C . ILE A 1 177 ? 19.627 -1.402 -8.481 1.00 97.75 177 ILE A C 1
ATOM 1305 O O . ILE A 1 177 ? 20.211 -0.606 -9.218 1.00 97.75 177 ILE A O 1
ATOM 1309 N N . ALA A 1 178 ? 19.590 -1.232 -7.156 1.00 97.31 178 ALA A N 1
ATOM 1310 C CA . ALA A 1 178 ? 20.212 -0.101 -6.473 1.00 97.31 178 ALA A CA 1
ATOM 1311 C C . ALA A 1 178 ? 21.741 -0.136 -6.598 1.00 97.31 178 ALA A C 1
ATOM 1313 O O . ALA A 1 178 ? 22.367 0.912 -6.750 1.00 97.31 178 ALA A O 1
ATOM 1314 N N . ALA A 1 179 ? 22.345 -1.329 -6.648 1.00 97.19 179 ALA A N 1
ATOM 1315 C CA . ALA A 1 179 ? 23.767 -1.503 -6.954 1.00 97.19 179 ALA A CA 1
ATOM 1316 C C . ALA A 1 179 ? 24.160 -0.989 -8.357 1.00 97.19 179 ALA A C 1
ATOM 1318 O O . ALA A 1 179 ? 25.336 -0.737 -8.614 1.00 97.19 179 ALA A O 1
ATOM 1319 N N . LYS A 1 180 ? 23.186 -0.797 -9.259 1.00 97.38 180 LYS A N 1
ATOM 1320 C CA . LYS A 1 180 ? 23.344 -0.150 -10.574 1.00 97.38 180 LYS A CA 1
ATOM 1321 C C . LYS A 1 180 ? 22.828 1.294 -10.601 1.00 97.38 180 LYS A C 1
ATOM 1323 O O . LYS A 1 180 ? 22.607 1.840 -11.674 1.00 97.38 180 LYS A O 1
ATOM 1328 N N . GLY A 1 181 ? 22.623 1.908 -9.436 1.00 97.00 181 GLY A N 1
ATOM 1329 C CA . GLY A 1 181 ? 22.233 3.312 -9.300 1.00 97.00 181 GLY A CA 1
ATOM 1330 C C . GLY A 1 181 ? 20.727 3.575 -9.313 1.00 97.00 181 GLY A C 1
ATOM 1331 O O . GLY A 1 181 ? 20.334 4.734 -9.178 1.00 97.00 181 GLY A O 1
ATOM 1332 N N . ALA A 1 182 ? 19.877 2.547 -9.439 1.00 97.62 182 ALA A N 1
ATOM 1333 C CA . ALA A 1 182 ? 18.427 2.729 -9.487 1.00 97.62 182 ALA A CA 1
ATOM 1334 C C . ALA A 1 182 ? 17.894 3.400 -8.212 1.00 97.62 182 ALA A C 1
ATOM 1336 O O . ALA A 1 182 ? 18.210 2.985 -7.097 1.00 97.62 182 ALA A O 1
ATOM 1337 N N . ARG A 1 183 ? 17.051 4.425 -8.385 1.00 96.75 183 ARG A N 1
ATOM 1338 C CA . ARG A 1 183 ? 16.446 5.190 -7.276 1.00 96.75 183 ARG A CA 1
ATOM 1339 C C . ARG A 1 183 ? 14.940 5.005 -7.157 1.00 96.75 183 ARG A C 1
ATOM 1341 O O . ARG A 1 183 ? 14.391 5.227 -6.085 1.00 96.75 183 ARG A O 1
ATOM 1348 N N . VAL A 1 184 ? 14.287 4.640 -8.257 1.00 97.56 184 VAL A N 1
ATOM 1349 C CA . VAL A 1 184 ? 12.839 4.453 -8.353 1.00 97.56 184 VAL A CA 1
ATOM 1350 C C . VAL A 1 184 ? 12.583 3.190 -9.159 1.00 97.56 184 VAL A C 1
ATOM 1352 O O . VAL A 1 184 ? 13.237 2.944 -10.175 1.00 97.56 184 VAL A O 1
ATOM 1355 N N . SER A 1 185 ? 11.628 2.383 -8.718 1.00 97.75 185 SER A N 1
ATOM 1356 C CA . SER A 1 185 ? 11.218 1.185 -9.446 1.00 97.75 185 SER A CA 1
ATOM 1357 C C . SER A 1 185 ? 9.721 0.952 -9.348 1.00 97.75 185 SER A C 1
ATOM 1359 O O . SER A 1 185 ? 9.064 1.446 -8.434 1.00 97.75 185 SER A O 1
ATOM 1361 N N . LEU A 1 186 ? 9.195 0.177 -10.289 1.00 98.06 186 LEU A N 1
ATOM 1362 C CA . LEU A 1 186 ? 7.870 -0.414 -10.197 1.00 98.06 186 LEU A CA 1
ATOM 1363 C C . LEU A 1 186 ? 8.028 -1.922 -10.311 1.00 98.06 186 LEU A C 1
ATOM 1365 O O . LEU A 1 186 ? 8.648 -2.429 -11.251 1.00 98.06 186 LEU A O 1
ATOM 1369 N N . ILE A 1 187 ? 7.473 -2.632 -9.339 1.00 97.75 187 ILE A N 1
ATOM 1370 C CA . ILE A 1 187 ? 7.373 -4.081 -9.398 1.00 97.75 187 ILE A CA 1
ATOM 1371 C C . ILE A 1 187 ? 6.012 -4.402 -9.997 1.00 97.75 187 ILE A C 1
ATOM 1373 O O . ILE A 1 187 ? 5.008 -3.904 -9.506 1.00 97.75 187 ILE A O 1
ATOM 1377 N N . TYR A 1 188 ? 5.943 -5.206 -11.049 1.00 97.50 188 TYR A N 1
ATOM 1378 C CA . TYR A 1 188 ? 4.652 -5.653 -11.569 1.00 97.50 188 TYR A CA 1
ATOM 1379 C C . TYR A 1 188 ? 4.331 -7.053 -11.074 1.00 97.50 188 TYR A C 1
ATOM 1381 O O . TYR A 1 188 ? 5.217 -7.908 -10.952 1.00 97.50 188 TYR A O 1
ATOM 1389 N N . ASP A 1 189 ? 3.064 -7.257 -10.723 1.00 96.44 189 ASP A N 1
ATOM 1390 C CA . ASP A 1 189 ? 2.589 -8.530 -10.201 1.00 96.44 189 ASP A CA 1
ATOM 1391 C C . ASP A 1 189 ? 2.761 -9.669 -11.223 1.00 96.44 189 ASP A C 1
ATOM 1393 O O . ASP A 1 189 ? 2.899 -9.452 -12.426 1.00 96.44 189 ASP A O 1
ATOM 1397 N N . ASN A 1 190 ? 2.773 -10.903 -10.726 1.00 93.06 190 ASN A N 1
ATOM 1398 C CA . ASN A 1 190 ? 2.888 -12.119 -11.526 1.00 93.06 190 ASN A CA 1
ATOM 1399 C C . ASN A 1 190 ? 1.617 -12.983 -11.498 1.00 93.06 190 ASN A C 1
ATOM 1401 O O . ASN A 1 190 ? 1.689 -14.162 -11.844 1.00 93.06 190 ASN A O 1
ATOM 1405 N N . GLY A 1 191 ? 0.484 -12.407 -11.079 1.00 87.38 191 GLY A N 1
ATOM 1406 C CA . GLY A 1 191 ? -0.796 -13.093 -10.903 1.00 87.38 191 GLY A CA 1
ATOM 1407 C C . GLY A 1 191 ? -1.062 -13.566 -9.472 1.00 87.38 191 GLY A C 1
ATOM 1408 O O . GLY A 1 191 ? -2.120 -14.128 -9.213 1.00 87.38 191 GLY A O 1
ATOM 1409 N N . ASN A 1 192 ? -0.136 -13.324 -8.537 1.00 85.56 192 ASN A N 1
ATOM 1410 C CA . ASN A 1 192 ? -0.265 -13.719 -7.129 1.00 85.56 192 ASN A CA 1
ATOM 1411 C C . ASN A 1 192 ? -0.835 -12.602 -6.237 1.00 85.56 192 ASN A C 1
ATOM 1413 O O . ASN A 1 192 ? -0.645 -12.614 -5.017 1.00 85.56 192 ASN A O 1
ATOM 1417 N N . GLY A 1 193 ? -1.488 -11.609 -6.833 1.00 87.00 193 GLY A N 1
ATOM 1418 C CA . GLY A 1 193 ? -2.288 -10.618 -6.129 1.00 87.00 193 GLY A CA 1
ATOM 1419 C C . GLY A 1 193 ? -1.649 -9.237 -6.082 1.00 87.00 193 GLY A C 1
ATOM 1420 O O . GLY A 1 193 ? -0.433 -9.072 -5.974 1.00 87.00 193 GLY A O 1
ATOM 1421 N N . P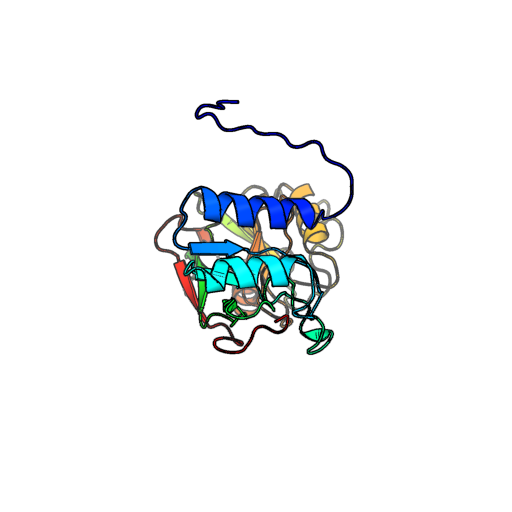HE A 1 194 ? -2.514 -8.231 -6.124 1.00 91.94 194 PHE A N 1
ATOM 1422 C CA . PHE A 1 194 ? -2.154 -6.825 -6.071 1.00 91.94 194 PHE A CA 1
ATOM 1423 C C . PHE A 1 194 ? -2.308 -6.309 -4.637 1.00 91.94 194 PHE A C 1
ATOM 1425 O O . PHE A 1 194 ? -3.416 -6.034 -4.188 1.00 91.94 194 PHE A O 1
ATOM 1432 N N . ALA A 1 195 ? -1.191 -6.228 -3.915 1.00 91.75 195 ALA A N 1
ATOM 1433 C CA . ALA A 1 195 ? -1.147 -5.834 -2.510 1.00 91.75 195 ALA A CA 1
ATOM 1434 C C . ALA A 1 195 ? 0.093 -4.981 -2.200 1.00 91.75 195 ALA A C 1
ATOM 1436 O O . ALA A 1 195 ? 1.035 -4.903 -2.994 1.00 91.75 195 ALA A O 1
ATOM 1437 N N . GLY A 1 196 ? 0.106 -4.363 -1.019 1.00 90.94 196 GLY A N 1
ATOM 1438 C CA . GLY A 1 196 ? 1.258 -3.614 -0.525 1.00 90.94 196 GLY A CA 1
ATOM 1439 C C . GLY A 1 196 ? 2.482 -4.516 -0.385 1.00 90.94 196 GLY A C 1
ATOM 1440 O O . GLY A 1 196 ? 2.376 -5.673 0.020 1.00 90.94 196 GLY A O 1
ATOM 1441 N N . ILE A 1 197 ? 3.654 -3.984 -0.726 1.00 93.25 197 ILE A N 1
ATOM 1442 C CA . ILE A 1 197 ? 4.916 -4.727 -0.690 1.00 93.25 197 ILE A CA 1
ATOM 1443 C C . ILE A 1 197 ? 5.872 -4.134 0.341 1.00 93.25 197 ILE A C 1
ATOM 1445 O O . ILE A 1 197 ? 5.964 -2.918 0.497 1.00 93.25 197 ILE A O 1
ATOM 1449 N N . ALA A 1 198 ? 6.623 -5.000 1.020 1.00 89.88 198 ALA A N 1
ATOM 1450 C CA . ALA A 1 198 ? 7.702 -4.576 1.903 1.00 89.88 198 ALA A CA 1
ATOM 1451 C C . ALA A 1 198 ? 8.907 -4.115 1.064 1.00 89.88 198 ALA A C 1
ATOM 1453 O O . ALA A 1 198 ? 9.637 -4.931 0.497 1.00 89.88 198 ALA A O 1
ATOM 1454 N N . SER A 1 199 ? 9.099 -2.799 0.978 1.00 88.19 199 SER A N 1
ATOM 1455 C CA . SER A 1 199 ? 10.149 -2.157 0.179 1.00 88.19 199 SER A CA 1
ATOM 1456 C C . SER A 1 199 ? 11.406 -1.783 0.967 1.00 88.19 199 SER A C 1
ATOM 1458 O O . SER A 1 199 ? 12.426 -1.460 0.362 1.00 88.19 199 SER A O 1
ATOM 1460 N N . GLY A 1 200 ? 11.367 -1.808 2.303 1.00 90.12 200 GLY A N 1
ATOM 1461 C CA . GLY A 1 200 ? 12.454 -1.280 3.131 1.00 90.12 200 GLY A CA 1
ATOM 1462 C C . GLY A 1 200 ? 12.684 0.213 2.863 1.00 90.12 200 GLY A C 1
ATOM 1463 O O . GLY A 1 200 ? 11.735 0.988 2.822 1.00 90.12 200 GLY A O 1
ATOM 1464 N N . ASN A 1 201 ? 13.940 0.609 2.639 1.00 91.44 201 ASN A N 1
ATOM 1465 C CA . ASN A 1 201 ? 14.317 2.006 2.364 1.00 91.44 201 ASN A CA 1
ATOM 1466 C C . ASN A 1 201 ? 14.294 2.373 0.866 1.00 91.44 201 ASN A C 1
ATOM 1468 O O . ASN A 1 201 ? 14.796 3.430 0.484 1.00 91.44 201 ASN A O 1
ATOM 1472 N N . TYR A 1 202 ? 13.771 1.502 0.000 1.00 96.06 202 TYR A N 1
ATOM 1473 C CA . TYR A 1 202 ? 13.755 1.723 -1.445 1.00 96.06 202 TYR A CA 1
ATOM 1474 C C . TYR A 1 202 ? 12.427 2.337 -1.905 1.00 96.06 202 TYR A C 1
ATOM 1476 O O . TYR A 1 202 ? 11.350 1.888 -1.512 1.00 96.06 202 TYR A O 1
ATOM 1484 N N . THR A 1 203 ? 12.495 3.320 -2.805 1.00 96.56 203 THR A N 1
ATOM 1485 C CA . THR A 1 203 ? 11.308 3.911 -3.438 1.00 96.56 203 THR A CA 1
ATOM 1486 C C . THR A 1 203 ? 10.779 2.973 -4.519 1.00 96.56 203 THR A C 1
ATOM 1488 O O . THR A 1 203 ? 11.334 2.876 -5.619 1.00 96.56 203 THR A O 1
ATOM 1491 N N . THR A 1 204 ? 9.702 2.259 -4.207 1.00 96.81 204 THR A N 1
ATOM 1492 C CA . THR A 1 204 ? 9.057 1.333 -5.137 1.00 96.81 204 THR A CA 1
ATOM 1493 C C . THR A 1 204 ? 7.570 1.198 -4.849 1.00 96.81 204 THR A C 1
ATOM 1495 O O . THR A 1 204 ? 7.113 1.506 -3.749 1.00 96.81 204 THR A O 1
ATOM 1498 N N . ALA A 1 205 ? 6.824 0.715 -5.832 1.00 97.06 205 ALA A N 1
ATOM 1499 C CA . ALA A 1 205 ? 5.436 0.325 -5.665 1.00 97.06 205 ALA A CA 1
ATOM 1500 C C . ALA A 1 205 ? 5.114 -0.892 -6.534 1.00 97.06 205 ALA A C 1
ATOM 1502 O O . ALA A 1 205 ? 5.771 -1.132 -7.551 1.00 97.06 205 ALA A O 1
ATOM 1503 N N . LEU A 1 206 ? 4.093 -1.646 -6.128 1.00 97.62 206 LEU A N 1
ATOM 1504 C CA . LEU A 1 206 ? 3.541 -2.719 -6.946 1.00 97.62 206 LEU A CA 1
ATOM 1505 C C . LEU A 1 206 ? 2.547 -2.132 -7.960 1.00 97.62 206 LEU A C 1
ATOM 1507 O O . LEU A 1 206 ? 1.774 -1.251 -7.596 1.00 97.62 206 LEU A O 1
ATOM 1511 N N . ILE A 1 207 ? 2.538 -2.628 -9.194 1.00 97.81 207 ILE A N 1
ATOM 1512 C CA . ILE A 1 207 ? 1.521 -2.370 -10.229 1.00 97.81 207 ILE A CA 1
ATOM 1513 C C . ILE A 1 207 ? 0.908 -3.693 -10.699 1.00 97.81 207 ILE A C 1
ATOM 1515 O O . ILE A 1 207 ? 1.464 -4.770 -10.453 1.00 97.81 207 ILE A O 1
ATOM 1519 N N . GLN A 1 208 ? -0.238 -3.631 -11.375 1.00 96.38 208 GLN A N 1
ATOM 1520 C CA . GLN A 1 208 ? -0.883 -4.829 -11.914 1.00 96.38 208 GLN A CA 1
ATOM 1521 C C . GLN A 1 208 ? -0.029 -5.480 -13.015 1.00 96.38 208 GLN A C 1
ATOM 1523 O O . GLN A 1 208 ? 0.743 -4.812 -13.706 1.00 96.38 208 GLN A O 1
ATOM 1528 N N . ALA A 1 209 ? -0.179 -6.798 -13.183 1.00 96.12 209 ALA A N 1
ATOM 1529 C CA . ALA A 1 209 ? 0.589 -7.575 -14.157 1.00 96.12 209 ALA A CA 1
ATOM 1530 C C . ALA A 1 209 ? 0.443 -7.018 -15.584 1.00 96.12 209 ALA A C 1
ATOM 1532 O O . ALA A 1 209 ? 1.445 -6.739 -16.236 1.00 96.12 209 ALA A O 1
ATOM 1533 N N . ALA A 1 210 ? -0.796 -6.763 -16.023 1.00 96.06 210 ALA A N 1
ATOM 1534 C CA . ALA A 1 210 ? -1.094 -6.270 -17.369 1.00 96.06 210 ALA A CA 1
ATOM 1535 C C . ALA A 1 210 ? -0.395 -4.935 -17.692 1.00 96.06 210 ALA A C 1
ATOM 1537 O O . ALA A 1 210 ? 0.158 -4.777 -18.781 1.00 96.06 210 ALA A O 1
ATOM 1538 N N . ASP A 1 211 ? -0.360 -4.004 -16.734 1.00 97.44 211 ASP A N 1
ATOM 1539 C CA . ASP A 1 211 ? 0.310 -2.711 -16.900 1.00 97.44 211 ASP A CA 1
ATOM 1540 C C . ASP A 1 211 ? 1.828 -2.885 -17.027 1.00 97.44 211 ASP A C 1
ATOM 1542 O O . ASP A 1 211 ? 2.466 -2.294 -17.899 1.00 97.44 211 ASP A O 1
ATOM 1546 N N . GLY A 1 212 ? 2.423 -3.733 -16.183 1.00 96.81 212 GLY A N 1
ATOM 1547 C CA . GLY A 1 212 ? 3.850 -4.039 -16.250 1.00 96.81 212 GLY A CA 1
ATOM 1548 C C . GLY A 1 212 ? 4.255 -4.706 -17.561 1.00 96.81 212 GLY A C 1
ATOM 1549 O O . GLY A 1 212 ? 5.215 -4.279 -18.203 1.00 96.81 212 GLY A O 1
ATOM 1550 N N . GLU A 1 213 ? 3.494 -5.709 -17.994 1.00 96.88 213 GLU A N 1
ATOM 1551 C CA . GLU A 1 213 ? 3.695 -6.414 -19.262 1.00 96.88 213 GLU A CA 1
ATOM 1552 C C . GLU A 1 213 ? 3.584 -5.466 -20.461 1.00 96.88 213 GLU A C 1
ATOM 1554 O O . GLU A 1 213 ? 4.427 -5.498 -21.366 1.00 96.88 213 GLU A O 1
ATOM 1559 N N . PHE A 1 214 ? 2.600 -4.563 -20.436 1.00 97.69 214 PHE A N 1
ATOM 1560 C CA . PHE A 1 214 ? 2.460 -3.512 -21.435 1.00 97.69 214 PHE A CA 1
ATOM 1561 C C . PHE A 1 214 ? 3.703 -2.617 -21.479 1.00 97.69 214 PHE A C 1
ATOM 1563 O O . PHE A 1 214 ? 4.291 -2.453 -22.551 1.00 97.69 214 PHE A O 1
ATOM 1570 N N . LEU A 1 215 ? 4.152 -2.081 -20.340 1.00 97.88 215 LEU A N 1
ATOM 1571 C CA . LEU A 1 215 ? 5.325 -1.203 -20.286 1.00 97.88 215 LEU A CA 1
ATOM 1572 C C . LEU A 1 215 ? 6.601 -1.904 -20.782 1.00 97.88 215 LEU A C 1
ATOM 1574 O O . LEU A 1 215 ? 7.362 -1.317 -21.555 1.00 97.88 215 LEU A O 1
ATOM 1578 N N . VAL A 1 216 ? 6.809 -3.170 -20.402 1.00 97.69 216 VAL A N 1
ATOM 1579 C CA . VAL A 1 216 ? 7.923 -3.995 -20.899 1.00 97.69 216 VAL A CA 1
ATOM 1580 C C . VAL A 1 216 ? 7.838 -4.145 -22.421 1.00 97.69 216 VAL A C 1
ATOM 1582 O O . VAL A 1 216 ? 8.835 -3.930 -23.115 1.00 97.69 216 VAL A O 1
ATOM 1585 N N . SER A 1 217 ? 6.654 -4.444 -22.966 1.00 97.44 217 SER A N 1
ATOM 1586 C CA . SER A 1 217 ? 6.461 -4.591 -24.415 1.00 97.44 217 SER A CA 1
ATOM 1587 C C . SER A 1 217 ? 6.808 -3.311 -25.185 1.00 97.44 217 SER A C 1
ATOM 1589 O O . SER A 1 217 ? 7.510 -3.374 -26.195 1.00 97.44 217 SER A O 1
ATOM 1591 N N . GLN A 1 218 ? 6.387 -2.145 -24.681 1.00 97.69 218 GLN A N 1
ATOM 1592 C CA . GLN A 1 218 ? 6.640 -0.851 -25.315 1.00 97.69 218 GLN A CA 1
ATOM 1593 C C . GLN A 1 218 ? 8.121 -0.466 -25.254 1.00 97.69 218 GLN A C 1
ATOM 1595 O O . GLN A 1 218 ? 8.672 0.018 -26.244 1.00 97.69 218 GLN A O 1
ATOM 1600 N N . PHE A 1 219 ? 8.789 -0.739 -24.128 1.00 97.19 219 PHE A N 1
ATOM 1601 C CA . PHE A 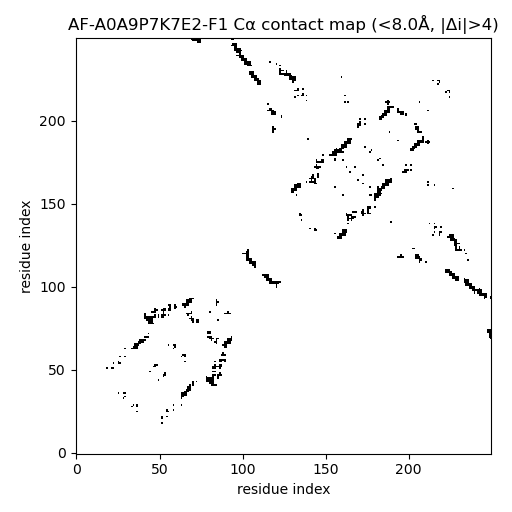1 219 ? 10.225 -0.505 -23.984 1.00 97.19 219 PHE A CA 1
ATOM 1602 C C . PHE A 1 219 ? 11.034 -1.298 -25.021 1.00 97.19 219 PHE A C 1
ATOM 1604 O O . PHE A 1 219 ? 11.833 -0.721 -25.758 1.00 97.19 219 PHE A O 1
ATOM 1611 N N . PHE A 1 220 ? 10.783 -2.606 -25.150 1.00 96.94 220 PHE A N 1
ATOM 1612 C CA . PHE A 1 220 ? 11.490 -3.445 -26.129 1.00 96.94 220 PHE A CA 1
ATOM 1613 C C . PHE A 1 220 ? 11.048 -3.217 -27.582 1.00 96.94 220 PHE A C 1
ATOM 1615 O O . PHE A 1 220 ? 11.767 -3.619 -28.496 1.00 96.94 220 PHE A O 1
ATOM 1622 N N . ALA A 1 221 ? 9.910 -2.555 -27.810 1.00 96.44 221 ALA A N 1
ATOM 1623 C CA . ALA A 1 221 ? 9.510 -2.047 -29.123 1.00 96.44 221 ALA A CA 1
ATOM 1624 C C . ALA A 1 221 ? 10.215 -0.725 -29.502 1.00 96.44 221 ALA A C 1
ATOM 1626 O O . ALA A 1 221 ? 10.033 -0.233 -30.614 1.00 96.44 221 ALA A O 1
ATOM 1627 N N . GLY A 1 222 ? 11.021 -0.147 -28.602 1.00 95.88 222 GLY A N 1
ATOM 1628 C CA . GLY A 1 222 ? 11.756 1.099 -28.832 1.00 95.88 222 GLY A CA 1
ATOM 1629 C C . GLY A 1 222 ? 10.938 2.370 -28.586 1.00 95.88 222 GLY A C 1
ATOM 1630 O O . GLY A 1 222 ? 11.380 3.462 -28.953 1.00 95.88 222 GLY A O 1
ATOM 1631 N N . ALA A 1 223 ? 9.756 2.261 -27.971 1.00 96.56 223 ALA A N 1
ATOM 1632 C CA . ALA A 1 223 ? 8.955 3.424 -27.615 1.00 96.56 223 ALA A CA 1
ATOM 1633 C C . ALA A 1 223 ? 9.603 4.199 -26.455 1.00 96.56 223 ALA A C 1
ATOM 1635 O O . ALA A 1 223 ? 10.095 3.624 -25.483 1.00 96.56 223 ALA A O 1
ATOM 1636 N N . LYS A 1 224 ? 9.568 5.533 -26.530 1.00 95.62 224 LYS A N 1
ATOM 1637 C CA . LYS A 1 224 ? 10.090 6.421 -25.480 1.00 95.62 224 LYS A CA 1
ATOM 1638 C C . LYS A 1 224 ? 9.052 6.614 -24.376 1.00 95.62 224 LYS A C 1
ATOM 1640 O O . LYS A 1 224 ? 8.458 7.684 -24.262 1.00 95.62 224 LYS A O 1
ATOM 1645 N N . VAL A 1 225 ? 8.809 5.562 -23.601 1.00 97.81 225 VAL A N 1
ATOM 1646 C CA . VAL A 1 225 ? 7.833 5.589 -22.506 1.00 97.81 225 VAL A CA 1
ATOM 1647 C C . VAL A 1 225 ? 8.404 6.324 -21.297 1.00 97.81 225 VAL A C 1
ATOM 1649 O O . VAL A 1 225 ? 9.539 6.076 -20.879 1.00 97.81 225 VAL A O 1
ATOM 1652 N N . THR A 1 226 ? 7.601 7.208 -20.716 1.00 98.06 226 THR A N 1
ATOM 1653 C CA . THR A 1 226 ? 7.926 7.927 -19.482 1.00 98.06 226 THR A CA 1
ATOM 1654 C C . THR A 1 226 ? 6.830 7.756 -18.441 1.00 98.06 226 THR A C 1
ATOM 1656 O O . THR A 1 226 ? 5.678 7.496 -18.780 1.00 98.06 226 THR A O 1
ATOM 1659 N N . ILE A 1 227 ? 7.191 7.904 -17.168 1.00 98.06 227 ILE A N 1
ATOM 1660 C CA . ILE A 1 227 ? 6.273 7.831 -16.034 1.00 98.06 227 ILE A CA 1
ATOM 1661 C C . ILE A 1 227 ? 6.383 9.115 -15.215 1.00 98.06 227 ILE A C 1
ATOM 1663 O O . ILE A 1 227 ? 7.483 9.587 -14.911 1.00 98.06 227 ILE A O 1
ATOM 1667 N N . THR A 1 228 ? 5.231 9.663 -14.845 1.00 97.75 228 THR A N 1
ATOM 1668 C CA . THR A 1 228 ? 5.101 10.800 -13.931 1.00 97.75 228 THR A CA 1
ATOM 1669 C C . THR A 1 228 ? 4.268 10.378 -12.728 1.00 97.75 228 THR A C 1
ATOM 1671 O O . THR A 1 228 ? 3.222 9.753 -12.895 1.00 97.75 228 THR A O 1
ATOM 1674 N N . PHE A 1 229 ? 4.701 10.759 -11.526 1.00 97.50 229 PHE A N 1
ATOM 1675 C CA . PHE A 1 229 ? 3.978 10.528 -10.274 1.00 97.50 229 PHE A CA 1
ATOM 1676 C C . PHE A 1 229 ? 3.401 11.863 -9.778 1.00 97.50 229 PHE A C 1
ATOM 1678 O O . PHE A 1 229 ? 4.135 12.657 -9.179 1.00 97.50 229 PHE A O 1
ATOM 1685 N N . PRO A 1 230 ? 2.123 12.182 -10.059 1.00 96.75 230 PRO A N 1
ATOM 1686 C CA . PRO A 1 230 ? 1.539 13.436 -9.603 1.00 96.75 230 PRO A CA 1
ATOM 1687 C C . PRO A 1 230 ? 1.478 13.464 -8.076 1.00 96.75 230 PRO A C 1
ATOM 1689 O O . PRO A 1 230 ? 1.077 12.493 -7.442 1.00 96.75 230 PRO A O 1
ATOM 1692 N N . GLN A 1 231 ? 1.871 14.592 -7.487 1.00 96.38 231 GLN A N 1
ATOM 1693 C CA . GLN A 1 231 ? 1.885 14.762 -6.029 1.00 96.38 231 GLN A CA 1
ATOM 1694 C C . GLN A 1 231 ? 0.511 15.170 -5.473 1.00 96.38 231 GLN A C 1
ATOM 1696 O O . GLN A 1 231 ? 0.281 15.109 -4.269 1.00 96.38 231 GLN A O 1
ATOM 1701 N N . THR A 1 232 ? -0.413 15.580 -6.345 1.00 93.88 232 THR A N 1
ATOM 1702 C CA . THR A 1 232 ? -1.790 15.953 -6.010 1.00 93.88 232 THR A CA 1
ATOM 1703 C C . THR A 1 232 ? -2.747 15.457 -7.096 1.00 93.88 232 THR A C 1
ATOM 1705 O O . THR A 1 232 ? -2.360 15.293 -8.252 1.00 93.88 232 THR A O 1
ATOM 1708 N N . GLY A 1 233 ? -4.004 15.186 -6.726 1.00 92.50 233 GLY A N 1
ATOM 1709 C CA . GLY A 1 233 ? -5.075 14.859 -7.680 1.00 92.50 233 GLY A CA 1
ATOM 1710 C C . GLY A 1 233 ? -4.980 13.492 -8.373 1.00 92.50 233 GLY A C 1
ATOM 1711 O O . GLY A 1 233 ? -5.797 13.216 -9.243 1.00 92.50 233 GLY A O 1
ATOM 1712 N N . ALA A 1 234 ? -4.022 12.636 -7.999 1.00 93.81 234 ALA A N 1
ATOM 1713 C CA . ALA A 1 234 ? -3.853 11.291 -8.563 1.00 93.81 234 ALA A CA 1
ATOM 1714 C C . ALA A 1 234 ? -4.406 10.158 -7.685 1.00 93.81 234 ALA A C 1
ATOM 1716 O O . ALA A 1 234 ? -4.253 8.989 -8.040 1.00 93.81 234 ALA A O 1
ATOM 1717 N N . SER A 1 235 ? -5.056 10.495 -6.568 1.00 94.88 235 SER A N 1
ATOM 1718 C CA . SER A 1 235 ? -5.728 9.509 -5.724 1.00 94.88 235 SER A CA 1
ATOM 1719 C C . SER A 1 235 ? -6.886 8.863 -6.486 1.00 94.88 235 SER A C 1
ATOM 1721 O O . SER A 1 235 ? -7.674 9.550 -7.138 1.00 94.88 235 SER A O 1
ATOM 1723 N N . THR A 1 236 ? -6.993 7.544 -6.391 1.00 95.12 236 THR A N 1
ATOM 1724 C CA . THR A 1 236 ? -8.052 6.735 -6.983 1.00 95.12 236 THR A CA 1
ATOM 1725 C C . THR A 1 236 ? -8.619 5.773 -5.948 1.00 95.12 236 THR A C 1
ATOM 1727 O O . THR A 1 236 ? -7.910 5.282 -5.070 1.00 95.12 236 THR A O 1
ATOM 1730 N N . GLN A 1 237 ? -9.915 5.497 -6.056 1.00 94.62 237 GLN A N 1
ATOM 1731 C CA . GLN A 1 237 ? -10.595 4.518 -5.218 1.00 94.62 237 GLN A CA 1
ATOM 1732 C C . GLN A 1 237 ? -10.526 3.158 -5.907 1.00 94.62 237 GLN A C 1
ATOM 1734 O O . GLN A 1 237 ? -11.332 2.858 -6.786 1.00 94.62 237 GLN A O 1
ATOM 1739 N N . PHE A 1 238 ? -9.527 2.356 -5.546 1.00 93.88 238 PHE A N 1
ATOM 1740 C CA . PHE A 1 238 ? -9.372 1.018 -6.099 1.00 93.88 238 PHE A CA 1
ATOM 1741 C C . PHE A 1 238 ? -10.329 0.051 -5.384 1.00 93.88 238 PHE A C 1
ATOM 1743 O O . PHE A 1 238 ? -10.364 0.063 -4.157 1.00 93.88 238 PHE A O 1
ATOM 1750 N N . PRO A 1 239 ? -11.123 -0.768 -6.089 1.00 92.94 239 PRO A N 1
ATOM 1751 C CA . PRO A 1 239 ? -12.062 -1.677 -5.437 1.00 92.94 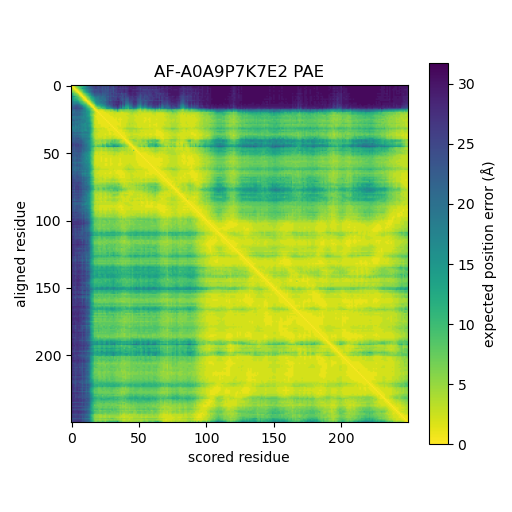239 PRO A CA 1
ATOM 1752 C C . PRO A 1 239 ? -11.317 -2.738 -4.619 1.00 92.94 239 PRO A C 1
ATOM 1754 O O . PRO A 1 239 ? -10.383 -3.368 -5.117 1.00 92.94 239 PRO A O 1
ATOM 1757 N N . ASN A 1 240 ? -11.736 -2.943 -3.370 1.00 90.31 240 ASN A N 1
ATOM 1758 C CA . ASN A 1 240 ? -11.215 -4.020 -2.534 1.00 90.31 240 ASN A CA 1
ATOM 1759 C C . ASN A 1 240 ? -12.018 -5.310 -2.787 1.00 90.31 240 ASN A C 1
ATOM 1761 O O . ASN A 1 240 ? -13.234 -5.284 -2.582 1.00 90.31 240 ASN A O 1
ATOM 1765 N N . PRO A 1 241 ? -11.392 -6.429 -3.199 1.00 87.94 241 PRO A N 1
ATOM 1766 C CA . PRO A 1 241 ? -12.091 -7.704 -3.378 1.00 87.94 241 PRO A CA 1
ATOM 1767 C C . PRO A 1 241 ? -12.828 -8.195 -2.125 1.00 87.94 241 PRO A C 1
ATOM 1769 O O . PRO A 1 241 ? -13.904 -8.771 -2.253 1.00 87.94 241 PRO A O 1
ATOM 1772 N N . ASP A 1 242 ? -12.286 -7.908 -0.939 1.00 89.12 242 ASP A N 1
ATOM 1773 C CA . ASP A 1 242 ? -12.865 -8.299 0.355 1.00 89.12 242 ASP A CA 1
ATOM 1774 C C . ASP A 1 242 ? -13.761 -7.197 0.956 1.00 89.12 242 ASP A C 1
ATOM 1776 O O . ASP A 1 242 ? -14.200 -7.262 2.102 1.00 89.12 242 ASP A O 1
ATOM 1780 N N . GLY A 1 243 ? -14.047 -6.153 0.176 1.00 92.44 243 GLY A N 1
ATOM 1781 C CA . GLY A 1 243 ? -14.787 -4.979 0.610 1.00 92.44 243 GLY A CA 1
ATOM 1782 C C . GLY A 1 243 ? -16.169 -5.295 1.184 1.00 92.44 243 GLY A C 1
ATOM 1783 O O . GLY A 1 243 ? -17.009 -5.905 0.526 1.00 92.44 243 GLY A O 1
ATOM 1784 N N . GLY A 1 244 ? -16.432 -4.812 2.397 1.00 92.69 244 GLY A N 1
ATOM 1785 C CA . GLY A 1 244 ? -17.685 -5.029 3.120 1.00 92.69 244 GLY A CA 1
ATOM 1786 C C . GLY A 1 244 ? -17.764 -6.369 3.856 1.00 92.69 244 GLY A C 1
ATOM 1787 O O . GLY A 1 244 ? -18.775 -6.626 4.511 1.00 92.69 244 GLY A O 1
ATOM 1788 N N . LEU A 1 245 ? -16.727 -7.208 3.776 1.00 93.81 245 LEU A N 1
ATOM 1789 C CA . LEU A 1 245 ? -16.609 -8.424 4.573 1.00 93.81 245 LEU A CA 1
ATOM 1790 C C . LEU A 1 245 ? -15.929 -8.133 5.916 1.00 93.81 245 LEU A C 1
ATOM 1792 O O . LEU A 1 245 ? -15.247 -7.127 6.103 1.00 93.81 245 LEU A O 1
ATOM 1796 N N . VAL A 1 246 ? -16.149 -9.032 6.870 1.00 92.44 246 VAL A N 1
ATOM 1797 C CA . VAL A 1 246 ? -15.465 -9.028 8.166 1.00 92.44 246 VAL A CA 1
ATOM 1798 C C . VAL A 1 246 ? -13.986 -9.349 7.933 1.00 92.44 246 VAL A C 1
ATOM 1800 O O . VAL A 1 246 ? -13.686 -10.345 7.272 1.00 92.44 246 VAL A O 1
ATOM 1803 N N . SER A 1 247 ? -13.074 -8.524 8.460 1.00 91.56 247 SER A N 1
ATOM 1804 C CA . SER A 1 247 ? -11.633 -8.721 8.257 1.00 91.56 247 SER A CA 1
ATOM 1805 C C . SER A 1 247 ? -11.200 -10.085 8.799 1.00 91.56 247 SER A C 1
ATOM 1807 O O . SER A 1 247 ? -11.592 -10.474 9.894 1.00 91.56 247 SER A O 1
ATOM 1809 N N . SER A 1 248 ? -10.336 -10.806 8.083 1.00 89.00 248 SER A N 1
ATOM 1810 C CA . SER A 1 248 ? -10.002 -12.206 8.410 1.00 89.00 248 SER A CA 1
ATOM 1811 C C . SER A 1 248 ? -9.367 -12.433 9.792 1.00 89.00 248 SER A C 1
ATOM 1813 O O . SER A 1 248 ? -9.261 -13.573 10.238 1.00 89.00 248 SER A O 1
ATOM 1815 N N . PHE A 1 249 ? -8.861 -11.375 10.429 1.00 88.81 249 PHE A N 1
ATOM 1816 C CA . PHE A 1 249 ? -8.206 -11.427 11.736 1.00 88.81 249 PHE A CA 1
ATOM 1817 C C . PHE A 1 249 ? -9.145 -11.135 12.913 1.00 88.81 249 PHE A C 1
ATOM 1819 O O . PHE A 1 249 ? -8.749 -11.383 14.051 1.00 88.81 249 PHE A O 1
ATOM 1826 N N . THR A 1 250 ? -10.329 -10.567 12.674 1.00 85.00 250 THR A N 1
ATOM 1827 C CA . THR A 1 250 ? -11.213 -10.104 13.756 1.00 85.00 250 THR A CA 1
ATOM 1828 C C . THR A 1 250 ? -12.071 -11.209 14.349 1.00 85.00 250 THR A C 1
ATOM 1830 O O . THR A 1 250 ? -12.271 -12.254 13.691 1.00 85.00 250 THR A O 1
#

Solvent-accessible surface area (backbone atoms only — not comparable to full-atom values): 13943 Å² total; per-residue (Å²): 134,91,80,78,98,67,97,78,84,84,73,84,90,67,99,58,94,53,61,64,58,57,42,51,50,53,53,47,42,53,75,74,64,49,68,65,48,78,39,93,59,66,46,70,41,46,49,45,82,37,71,49,6,47,51,46,18,55,48,20,73,72,70,33,47,36,38,20,37,28,47,70,40,33,80,80,35,91,65,31,33,9,29,37,22,43,12,58,77,34,44,52,43,76,51,63,32,55,57,51,43,64,21,24,33,30,43,51,39,77,53,98,59,72,66,45,58,31,48,35,74,62,60,64,99,41,92,61,75,26,40,63,42,63,82,59,88,60,85,79,50,53,56,46,48,56,55,78,64,63,88,85,59,64,79,30,54,73,27,35,34,44,38,48,47,47,81,54,57,62,48,52,27,51,52,31,44,38,77,37,48,32,61,37,34,38,34,15,35,73,82,85,63,91,56,78,71,75,45,83,96,51,54,62,35,34,30,49,36,70,61,41,49,50,54,38,52,40,49,78,69,69,47,70,43,28,41,32,40,49,87,66,93,28,72,40,78,40,76,34,94,60,35,74,37,72,34,85,37,64

Radius of gyration: 25.03 Å; Cα contacts (8 Å, |Δi|>4): 513; chains: 1; bounding box: 50×40×74 Å

pLDDT: mean 89.8, std 15.66, range [26.56, 98.38]

Mean predicted aligned error: 8.1 Å

Organism: NCBI:txid117018

Secondary structure (DSSP, 8-state):
----S-S-------SS--HHHHHHHHHHHHHTT-SEEEE---EE---TTSHHHHHHHHHHHTT-EEEEE--S-GGG-GGGPEETTTSTT-EEE--B--SEEEEEEEEEESS--PPEEES-SS--S--S-EEEEES-S-TT-SSTTSSPPPTTPPP-TTSEEEEE--SS-HHHHHHHHHTTT--EEEEEP-SS-------TTSEEEEE-HHHHHHHHHHHHTT---EEE--SSS-EEEEEPTTTTSBPTT-